Protein AF-A0A0M0K0S1-F1 (afdb_monomer_lite)

Radius of gyration: 26.72 Å; chains: 1; bounding box: 66×62×72 Å

Sequence (291 aa):
LTAARRLVASWLRLAQEHASSAGKSLLELLGMRAFWRALWLSCCLLFVSKQWGDMDQLLPPFLERNYGEDVPIFLIHSLNMWIGMFGPSLAAALTMHLEAFEVMLPGLWVMALSPAWLAFDPSVEAVVCWIVFLSLGEVLWSPRLSAWIASVAPEGREGAFLALLSMKSLITTIPSTALNGWMNAVLNPNCPSCRDERTGHFCSELVRLNGTFDGCSPPGLGIHHACVGDEHSGSMVARRYADGSGLECPSTCQQCPGWEGDAKLMWTIVLLSSISSPVMVQLSLKYLRDS

pLDDT: mean 83.0, std 16.78, range [28.44, 97.62]

Secondary structure (DSSP, 8-state):
-HHHHHHHHHHHHHHHHHHHHHHHHHHHHHT-HHHHHHHHHHHHTHHHHHHHHIIIIIHHHHHHHHH-TTS-HHHHHHHHHHHHHHHHHHHHHHHTTS-HHHHHHHHHHHHHHTTHHHHH---HHHHHHHHHHHHHHHHHHHHHHHHHHHHHSPTT-HHHHHHHHHHHHHHHHHHHHHHHHHHHHHTS---TTTB-TTT-PBP-EEEE--S---S---TT----EEEE-TT--TT--B-----SS-S----SGGGSTT----HHHHHHHHHHHHHHHHHHHHHHHHHHH--

Organism: NCBI:txid1460289

Foldseek 3Di:
DVVVVVVVVVVVVVVVVVVVVVVVVVVVLVVDLLNVLLLLLLVLCLLLLLVVVCLVQQPPLVCCFAPFDPPPSVVLVVLLVVCLVVLLVVLCVVPVPDQLCVQLLVLLVQSLCLLVLCLVPVDPVSSSSSSNSNSNSCSRRVVSSLVLLLVSDDPPCSVVSNVSNVVSSVVSNPVSNVVSVVCCCPAVNDQVQAAPPPPRHGFFDKDFAPDDDPDDDDPDDDDGIFTDHPPRPVRHGQDDDDDPDDDGGDRHNVSGPPDDHHSSVSSVVSSVSSVSSSVSCVVCVVVSPPD

InterPro domains:
  IPR036259 MFS transporter superfamily [G3DSA:1.20.1250.20] (3-193)
  IPR036259 MFS transporter superfamily [SSF103473] (16-188)
  IPR050171 Major Facilitator Superfamily (MFS) Transporters [PTHR23517] (17-289)

Structure (mmCIF, N/CA/C/O backbone):
data_AF-A0A0M0K0S1-F1
#
_entry.id   AF-A0A0M0K0S1-F1
#
loop_
_atom_site.group_PDB
_atom_site.id
_atom_site.type_symbol
_atom_site.label_atom_id
_atom_site.label_alt_id
_atom_site.label_comp_id
_atom_site.label_asym_id
_atom_site.label_entity_id
_atom_site.label_seq_id
_atom_site.pdbx_PDB_ins_code
_atom_site.Cartn_x
_atom_site.Cartn_y
_atom_site.Cartn_z
_atom_site.occupancy
_atom_site.B_iso_or_equiv
_atom_site.auth_seq_id
_atom_site.auth_comp_id
_atom_site.auth_asym_id
_atom_site.auth_atom_id
_atom_site.pdbx_PDB_model_num
ATOM 1 N N . LEU A 1 1 ? -0.370 47.844 28.093 1.00 61.47 1 LEU A N 1
ATOM 2 C CA . LEU A 1 1 ? 0.664 46.875 28.551 1.00 61.47 1 LEU A CA 1
ATOM 3 C C . LEU A 1 1 ? 0.169 45.922 29.651 1.00 61.47 1 LEU A C 1
ATOM 5 O O . LEU A 1 1 ? 0.425 44.728 29.563 1.00 61.47 1 LEU A O 1
ATOM 9 N N . THR A 1 2 ? -0.578 46.390 30.656 1.00 72.81 2 THR A N 1
ATOM 10 C CA . THR A 1 2 ? -1.108 45.564 31.766 1.00 72.81 2 THR A CA 1
ATOM 11 C C . THR A 1 2 ? -2.220 44.585 31.365 1.00 72.81 2 THR A C 1
ATOM 13 O O . THR A 1 2 ? -2.209 43.448 31.830 1.00 72.81 2 THR A O 1
ATOM 16 N N . ALA A 1 3 ? -3.135 44.968 30.468 1.00 74.00 3 ALA A N 1
ATOM 17 C CA . ALA A 1 3 ? -4.194 44.077 29.971 1.00 74.00 3 ALA A CA 1
ATOM 18 C C . ALA A 1 3 ? -3.644 42.911 29.123 1.00 74.00 3 ALA A C 1
ATOM 20 O O . ALA A 1 3 ? -4.021 41.762 29.331 1.00 74.00 3 ALA A O 1
ATOM 21 N N . ALA A 1 4 ? -2.673 43.189 28.245 1.00 75.62 4 ALA A N 1
ATOM 22 C CA . ALA A 1 4 ? -2.011 42.176 27.419 1.00 75.62 4 ALA A CA 1
ATOM 23 C C . ALA A 1 4 ? -1.256 41.133 28.264 1.00 75.62 4 ALA A C 1
ATOM 25 O O . ALA A 1 4 ? -1.375 39.938 28.019 1.00 75.62 4 ALA A O 1
ATOM 26 N N . ARG A 1 5 ? -0.549 41.559 29.323 1.00 79.69 5 ARG A N 1
ATOM 27 C CA . ARG A 1 5 ? 0.113 40.632 30.260 1.00 79.69 5 ARG A CA 1
ATOM 28 C C . ARG A 1 5 ? -0.876 39.745 31.023 1.00 79.69 5 ARG A C 1
ATOM 30 O O . ARG A 1 5 ? -0.583 38.574 31.240 1.00 79.69 5 ARG A O 1
ATOM 37 N N . ARG A 1 6 ? -2.046 40.274 31.408 1.00 80.31 6 ARG A N 1
ATOM 38 C CA . ARG A 1 6 ? -3.103 39.482 32.068 1.00 80.31 6 ARG A CA 1
ATOM 39 C C . ARG A 1 6 ? -3.717 38.452 31.123 1.00 80.31 6 ARG A C 1
ATOM 41 O O . ARG A 1 6 ? -3.918 37.319 31.542 1.00 80.31 6 ARG A O 1
ATOM 48 N N . LEU A 1 7 ? -3.942 38.822 29.860 1.00 83.62 7 LEU A N 1
ATOM 49 C CA . LEU A 1 7 ? -4.409 37.897 28.826 1.00 83.62 7 LEU A CA 1
ATOM 50 C C . LEU A 1 7 ? -3.398 36.770 28.601 1.00 83.62 7 LEU A C 1
ATOM 52 O O . LEU A 1 7 ? -3.765 35.609 28.728 1.00 83.62 7 LEU A O 1
ATOM 56 N N . VAL A 1 8 ? -2.119 37.085 28.376 1.00 85.12 8 VAL A N 1
ATOM 57 C CA . VAL A 1 8 ? -1.071 36.067 28.170 1.00 85.12 8 VAL A CA 1
ATOM 58 C C . VAL A 1 8 ? -0.948 35.129 29.377 1.00 85.12 8 VAL A C 1
ATOM 60 O O . VAL A 1 8 ? -0.887 33.916 29.208 1.00 85.12 8 VAL A O 1
ATOM 63 N N . ALA A 1 9 ? -0.992 35.654 30.605 1.00 84.31 9 ALA A N 1
ATOM 64 C CA . ALA A 1 9 ? -0.955 34.828 31.814 1.00 84.31 9 ALA A CA 1
ATOM 65 C C . ALA A 1 9 ? -2.225 33.977 32.026 1.00 84.31 9 ALA A C 1
ATOM 67 O O . ALA A 1 9 ? -2.168 32.964 32.721 1.00 84.31 9 ALA A O 1
ATOM 68 N N . SER A 1 10 ? -3.370 34.390 31.475 1.00 88.00 10 SER A N 1
ATOM 69 C CA . SER A 1 10 ? -4.602 33.593 31.461 1.00 88.00 10 SER A CA 1
ATOM 70 C C . SER A 1 10 ? -4.512 32.470 30.431 1.00 88.00 10 SER A C 1
ATOM 72 O O . SER A 1 10 ? -4.826 31.329 30.746 1.00 88.00 10 SER A O 1
ATOM 74 N N . TRP A 1 11 ? -4.019 32.779 29.229 1.00 87.19 11 TRP A N 1
ATOM 75 C CA . TRP A 1 11 ? -3.794 31.807 28.159 1.00 87.19 11 TRP A CA 1
ATOM 76 C C . TRP A 1 11 ? -2.778 30.738 28.554 1.00 87.19 11 TRP A C 1
ATOM 78 O O . TRP A 1 11 ? -3.032 29.562 28.334 1.00 87.19 11 TRP A O 1
ATOM 88 N N . LEU A 1 12 ? -1.665 31.118 29.189 1.00 86.50 12 LEU A N 1
ATOM 89 C CA . LEU A 1 12 ? -0.663 30.160 29.667 1.00 86.50 12 LEU A CA 1
ATOM 90 C C . LEU A 1 12 ? -1.218 29.235 30.757 1.00 86.50 12 LEU A C 1
ATOM 92 O O . LEU A 1 12 ? -0.917 28.046 30.749 1.00 86.50 12 LEU A O 1
ATOM 96 N N . ARG A 1 13 ? -2.058 29.756 31.662 1.00 85.06 13 ARG A N 1
ATOM 97 C CA . ARG A 1 13 ? -2.722 28.939 32.689 1.00 85.06 13 ARG A CA 1
ATOM 98 C C . ARG A 1 13 ? -3.725 27.966 32.084 1.00 85.06 13 ARG A C 1
ATOM 100 O O . ARG A 1 13 ? -3.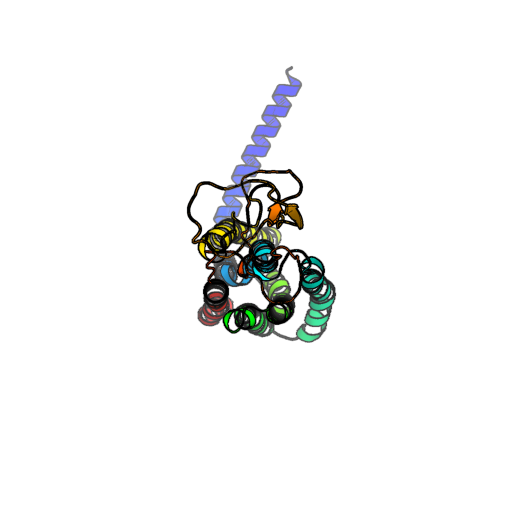639 26.782 32.375 1.00 85.06 13 ARG A O 1
ATOM 107 N N . LEU A 1 14 ? -4.583 28.439 31.179 1.00 87.44 14 LEU A N 1
ATOM 108 C CA . LEU A 1 14 ? -5.504 27.583 30.427 1.00 87.44 14 LEU A CA 1
ATOM 109 C C . LEU A 1 14 ? -4.745 26.512 29.634 1.00 87.44 14 LEU A C 1
ATOM 111 O O . LEU A 1 14 ? -5.097 25.340 29.690 1.00 87.44 14 LEU A O 1
ATOM 115 N N . ALA A 1 15 ? -3.662 26.882 28.948 1.00 84.00 15 ALA A N 1
ATOM 116 C CA . ALA A 1 15 ? -2.831 25.941 28.203 1.00 84.00 15 ALA A CA 1
ATOM 117 C C . ALA A 1 15 ? -2.205 24.877 29.117 1.00 84.00 15 ALA A C 1
ATOM 119 O O . ALA A 1 15 ? -2.201 23.698 28.771 1.00 84.00 15 ALA A O 1
ATOM 120 N N . GLN A 1 16 ? -1.715 25.266 30.295 1.00 87.44 16 GLN A N 1
ATOM 121 C CA . GLN A 1 16 ? -1.141 24.339 31.267 1.00 87.44 16 GLN A CA 1
ATOM 122 C C . GLN A 1 16 ? -2.204 23.419 31.890 1.00 87.44 16 GLN A C 1
ATOM 124 O O . GLN A 1 16 ? -1.963 22.221 32.049 1.00 87.44 16 GLN A O 1
ATOM 129 N N . GLU A 1 17 ? -3.392 23.944 32.196 1.00 85.50 17 GLU A N 1
ATOM 130 C CA . GLU A 1 17 ? -4.533 23.164 32.687 1.00 85.50 17 GLU A CA 1
ATOM 131 C C . GLU A 1 17 ? -4.988 22.141 31.641 1.00 85.50 17 GLU A C 1
ATOM 133 O O . GLU A 1 17 ? -5.064 20.949 31.952 1.00 85.50 17 GLU A O 1
ATOM 138 N N . HIS A 1 18 ? -5.171 22.564 30.386 1.00 85.31 18 HIS A N 1
ATOM 139 C CA . HIS A 1 18 ? -5.498 21.674 29.272 1.00 85.31 18 HIS A CA 1
ATOM 140 C C . HIS A 1 18 ? -4.402 20.635 29.015 1.00 85.31 18 HIS A C 1
ATOM 142 O O . HIS A 1 18 ? -4.725 19.465 28.833 1.00 85.31 18 HIS A O 1
ATOM 148 N N . ALA A 1 19 ? -3.120 21.009 29.072 1.00 80.81 19 ALA A N 1
ATOM 149 C CA . ALA A 1 19 ? -2.009 20.069 28.912 1.00 80.81 19 ALA A CA 1
ATOM 150 C C . ALA A 1 19 ? -1.983 19.015 30.031 1.00 80.81 19 ALA A C 1
ATOM 152 O O . ALA A 1 19 ? -1.815 17.826 29.765 1.00 80.81 19 ALA A O 1
ATOM 153 N N . SER A 1 20 ? -2.204 19.425 31.284 1.00 84.44 20 SER A N 1
ATOM 154 C CA . SER A 1 20 ? -2.259 18.496 32.418 1.00 84.44 20 SER A CA 1
ATOM 155 C C . SER A 1 20 ? -3.478 17.566 32.356 1.00 84.44 20 SER A C 1
ATOM 157 O O . SER A 1 20 ? -3.373 16.381 32.673 1.00 84.44 20 SER A O 1
ATOM 159 N N . SER A 1 21 ? -4.625 18.083 31.904 1.00 83.38 21 SER A N 1
ATOM 160 C CA . SER A 1 21 ? -5.864 17.325 31.710 1.00 83.38 21 SER A CA 1
ATOM 161 C C . SER A 1 21 ? -5.736 16.326 30.556 1.00 83.38 21 SER A C 1
ATOM 163 O O . SER A 1 21 ? -6.098 15.156 30.704 1.00 83.38 21 SER A O 1
ATOM 165 N N . ALA A 1 22 ? -5.120 16.741 29.446 1.00 81.25 22 ALA A N 1
ATOM 166 C CA . ALA A 1 22 ? -4.791 15.868 28.326 1.00 81.25 22 ALA A CA 1
ATOM 167 C C . ALA A 1 22 ? -3.818 14.755 28.746 1.00 81.25 22 ALA A C 1
ATOM 169 O O . ALA A 1 22 ? -4.040 13.594 28.416 1.00 81.25 22 ALA A O 1
ATOM 170 N N . GLY A 1 23 ? -2.789 15.081 29.539 1.00 82.75 23 GLY A N 1
ATOM 171 C CA . GLY A 1 23 ? -1.841 14.098 30.070 1.00 82.75 23 GLY A CA 1
ATOM 172 C C . GLY A 1 23 ? -2.506 13.041 30.956 1.00 82.75 23 GLY A C 1
ATOM 173 O O . GLY A 1 23 ? -2.250 11.850 30.789 1.00 82.75 23 GLY A O 1
ATOM 174 N N . LYS A 1 24 ? -3.415 13.448 31.852 1.00 85.44 24 LYS A N 1
ATOM 175 C CA . LYS A 1 24 ? -4.213 12.510 32.663 1.00 85.44 24 LYS A CA 1
ATOM 176 C C . LYS A 1 24 ? -5.114 11.634 31.794 1.00 85.44 24 LYS A C 1
ATOM 178 O O . LYS A 1 24 ? -5.121 10.421 31.964 1.00 85.44 24 LYS A O 1
ATOM 183 N N . SER A 1 25 ? -5.794 12.234 30.819 1.00 83.75 25 SER A N 1
ATOM 184 C CA . SER A 1 25 ? -6.654 11.508 29.875 1.00 83.75 25 SER A CA 1
ATOM 185 C C . SER A 1 25 ? -5.865 10.463 29.079 1.00 83.75 25 SER A C 1
ATOM 187 O O . SER A 1 25 ? -6.338 9.347 28.884 1.00 83.75 25 SER A O 1
ATOM 189 N N . LEU A 1 26 ? -4.637 10.790 28.665 1.00 84.00 26 LEU A N 1
ATOM 190 C CA . LEU A 1 26 ? -3.747 9.862 27.971 1.00 84.00 26 LEU A CA 1
ATOM 191 C C . LEU A 1 26 ? -3.296 8.710 28.875 1.00 84.00 26 LEU A C 1
ATOM 193 O O . LEU A 1 26 ? -3.336 7.558 28.456 1.00 84.00 26 LEU A O 1
ATOM 197 N N . LEU A 1 27 ? -2.900 9.001 30.117 1.00 85.88 27 LEU A N 1
ATOM 198 C CA . LEU A 1 27 ? -2.533 7.968 31.092 1.00 85.88 27 LEU A CA 1
ATOM 199 C C . LEU A 1 27 ? -3.701 7.018 31.374 1.00 85.88 27 LEU A C 1
ATOM 201 O O . LEU A 1 27 ? -3.505 5.808 31.458 1.00 85.88 27 LEU A O 1
ATOM 205 N N . GLU A 1 28 ? -4.919 7.550 31.461 1.00 87.31 28 GLU A N 1
ATOM 206 C CA . GLU A 1 28 ? -6.124 6.737 31.601 1.00 87.31 28 GLU A CA 1
ATOM 207 C C . GLU A 1 28 ? -6.375 5.867 30.365 1.00 87.31 28 GLU A C 1
ATOM 209 O O . GLU A 1 28 ? -6.675 4.688 30.526 1.00 87.31 28 GLU A O 1
ATOM 214 N N . LEU A 1 29 ? -6.211 6.398 29.145 1.00 87.62 29 LEU A N 1
ATOM 215 C CA . LEU A 1 29 ? -6.321 5.618 27.902 1.00 87.62 29 LEU A CA 1
ATOM 216 C C . LEU A 1 29 ? -5.301 4.473 27.856 1.00 87.62 29 LEU A C 1
ATOM 218 O O . LEU A 1 29 ? -5.667 3.344 27.536 1.00 87.62 29 LEU A O 1
ATOM 222 N N . LEU A 1 30 ? -4.052 4.734 28.251 1.00 87.19 30 LEU A N 1
ATOM 223 C CA . LEU A 1 30 ? -2.999 3.717 28.350 1.00 87.19 30 LEU A CA 1
ATOM 224 C C . LEU A 1 30 ? -3.303 2.644 29.408 1.00 87.19 30 LEU A C 1
ATOM 226 O O . LEU A 1 30 ? -2.749 1.549 29.341 1.00 87.19 30 LEU A O 1
ATOM 230 N N . GLY A 1 31 ? -4.190 2.911 30.368 1.00 86.94 31 GLY A N 1
ATOM 231 C CA . GLY A 1 31 ? -4.675 1.910 31.320 1.00 86.94 31 GLY A CA 1
ATOM 232 C C . GLY A 1 31 ? -5.747 0.970 30.752 1.00 86.94 31 GLY A C 1
ATOM 233 O O . GLY A 1 31 ? -6.035 -0.068 31.351 1.00 86.94 31 GLY A O 1
ATOM 234 N N . MET A 1 32 ? -6.353 1.298 29.606 1.00 88.81 32 MET A N 1
ATOM 235 C CA . MET A 1 32 ? -7.502 0.566 29.069 1.00 88.81 32 MET A CA 1
ATOM 236 C C . MET A 1 32 ? -7.082 -0.620 28.200 1.00 88.81 32 MET A C 1
ATOM 238 O O . MET A 1 32 ? -6.372 -0.470 27.209 1.00 88.81 32 MET A O 1
ATOM 242 N N . ARG A 1 33 ? -7.627 -1.809 28.483 1.00 89.50 33 ARG A N 1
ATOM 243 C CA . ARG A 1 33 ? -7.423 -3.001 27.634 1.00 89.50 33 ARG A CA 1
ATOM 244 C C . ARG A 1 33 ? -7.930 -2.798 26.202 1.00 89.50 33 ARG A C 1
ATOM 246 O O . ARG A 1 33 ? -7.276 -3.227 25.258 1.00 89.50 33 ARG A O 1
ATOM 253 N N . ALA A 1 34 ? -9.059 -2.106 26.048 1.00 88.75 34 ALA A N 1
ATOM 254 C CA . ALA A 1 34 ? -9.643 -1.735 24.759 1.00 88.75 34 ALA A CA 1
ATOM 255 C C . ALA A 1 34 ? -8.668 -0.928 23.883 1.00 88.75 34 ALA A C 1
ATOM 257 O O . ALA A 1 34 ? -8.529 -1.202 22.692 1.00 88.75 34 ALA A O 1
ATOM 258 N N . PHE A 1 35 ? -7.937 0.013 24.490 1.00 90.31 35 PHE A N 1
ATOM 259 C CA . PHE A 1 35 ? -6.939 0.822 23.794 1.00 90.31 35 PHE A CA 1
ATOM 260 C C . PHE A 1 35 ? -5.791 -0.044 23.268 1.00 90.31 35 PHE A C 1
ATOM 262 O O . PHE A 1 35 ? -5.439 0.048 22.096 1.00 90.31 35 PHE A O 1
ATOM 269 N N . TRP A 1 36 ? -5.257 -0.946 24.097 1.00 90.50 36 TRP A N 1
ATOM 270 C CA . TRP A 1 36 ? -4.193 -1.862 23.678 1.00 90.50 36 TRP A CA 1
ATOM 271 C C . TRP A 1 36 ? -4.640 -2.844 22.597 1.00 90.50 36 TRP A C 1
ATOM 273 O O . TRP A 1 36 ? -3.858 -3.128 21.696 1.00 90.50 36 TRP A O 1
ATOM 283 N N . ARG A 1 37 ? -5.894 -3.311 22.624 1.00 91.44 37 ARG A N 1
ATOM 284 C CA . ARG A 1 37 ? -6.468 -4.130 21.542 1.00 91.44 37 ARG A CA 1
ATOM 285 C C . ARG A 1 37 ? -6.532 -3.356 20.226 1.00 91.44 37 ARG A C 1
ATOM 287 O O . ARG A 1 37 ? -6.096 -3.869 19.197 1.00 91.44 37 ARG A O 1
ATOM 294 N N . ALA A 1 38 ? -7.023 -2.117 20.261 1.00 91.25 38 ALA A N 1
ATOM 295 C CA . ALA A 1 38 ? -7.100 -1.258 19.082 1.00 91.25 38 ALA A CA 1
ATOM 296 C C . ALA A 1 38 ? -5.712 -0.887 18.535 1.00 91.25 38 ALA A C 1
ATOM 298 O O . ALA A 1 38 ? -5.489 -0.913 17.321 1.00 91.25 38 ALA A O 1
ATOM 299 N N . LEU A 1 39 ? -4.760 -0.608 19.428 1.00 91.62 39 LEU A N 1
ATOM 300 C CA . LEU A 1 39 ? -3.375 -0.322 19.071 1.00 91.62 39 LEU A CA 1
ATOM 301 C C . LEU A 1 39 ? -2.702 -1.564 18.484 1.00 91.62 39 LEU A C 1
ATOM 303 O O . LEU A 1 39 ? -2.059 -1.467 17.446 1.00 91.62 39 LEU A O 1
ATOM 307 N N . TRP A 1 40 ? -2.897 -2.735 19.090 1.00 92.81 40 TRP A N 1
ATOM 308 C CA . TRP A 1 40 ? -2.343 -3.992 18.596 1.00 92.81 40 TRP A CA 1
ATOM 309 C C . TRP A 1 40 ? -2.862 -4.342 17.203 1.00 92.81 40 TRP A C 1
ATOM 311 O O . TRP A 1 40 ? -2.063 -4.660 16.322 1.00 92.81 40 TRP A O 1
ATOM 321 N N . LEU A 1 41 ? -4.174 -4.224 16.969 1.00 92.88 41 LEU A N 1
ATOM 322 C CA . LEU A 1 41 ? -4.736 -4.411 15.632 1.00 92.88 41 LEU A CA 1
ATOM 323 C C . LEU A 1 41 ? -4.131 -3.408 14.643 1.00 92.88 41 LEU A C 1
ATOM 325 O O . LEU A 1 41 ? -3.690 -3.802 13.569 1.00 92.88 41 LEU A O 1
ATOM 329 N N . SER A 1 42 ? -4.036 -2.133 15.025 1.00 92.31 42 SER A N 1
ATOM 330 C CA . SER A 1 42 ? -3.416 -1.099 14.189 1.00 92.31 42 SER A CA 1
ATOM 331 C C . SER A 1 42 ? -1.963 -1.434 13.834 1.00 92.31 42 SER A C 1
ATOM 333 O O . SER A 1 42 ? -1.574 -1.275 12.679 1.00 92.31 42 SER A O 1
ATOM 335 N N . CYS A 1 43 ? -1.189 -1.962 14.788 1.00 92.06 43 CYS A N 1
ATOM 336 C CA . CYS A 1 43 ? 0.176 -2.445 14.574 1.00 92.06 43 CYS A CA 1
ATOM 337 C C . CYS A 1 43 ? 0.230 -3.649 13.622 1.00 92.06 43 CYS A C 1
ATOM 339 O O . CYS A 1 43 ? 1.072 -3.691 12.728 1.00 92.06 43 CYS A O 1
ATOM 341 N N . CYS A 1 44 ? -0.684 -4.613 13.766 1.00 93.38 44 CYS A N 1
ATOM 342 C CA . CYS A 1 44 ? -0.761 -5.765 12.862 1.00 93.38 44 CYS A CA 1
ATOM 343 C C . CYS A 1 44 ? -1.056 -5.341 11.419 1.00 93.38 44 CYS A C 1
ATOM 345 O O . CYS A 1 44 ? -0.601 -5.987 10.480 1.00 93.38 44 CYS A O 1
ATOM 347 N N . LEU A 1 45 ? -1.789 -4.244 11.229 1.00 93.88 45 LEU A N 1
ATOM 348 C CA . LEU A 1 45 ? -2.199 -3.737 9.920 1.00 93.88 45 LEU A CA 1
ATOM 349 C C . LEU A 1 45 ? -1.185 -2.791 9.262 1.00 93.88 45 LEU A C 1
ATOM 351 O O . LEU A 1 45 ? -1.462 -2.285 8.174 1.00 93.88 45 LEU A O 1
ATOM 355 N N . LEU A 1 46 ? -0.024 -2.539 9.877 1.00 92.94 46 LEU A N 1
ATOM 356 C CA . LEU A 1 46 ? 0.977 -1.619 9.322 1.00 92.94 46 LEU A CA 1
ATOM 357 C C . LEU A 1 46 ? 1.489 -2.087 7.954 1.00 92.94 46 LEU A C 1
ATOM 359 O O . LEU A 1 46 ? 1.534 -1.283 7.029 1.00 92.94 46 LEU A O 1
ATOM 363 N N . PHE A 1 47 ? 1.826 -3.371 7.795 1.00 92.94 47 PHE A N 1
ATOM 364 C CA . PHE A 1 47 ? 2.403 -3.864 6.539 1.00 92.94 47 PHE A CA 1
ATOM 365 C C . PHE A 1 47 ? 1.395 -3.922 5.397 1.00 92.94 47 PHE A C 1
ATOM 367 O O . PHE A 1 47 ? 1.734 -3.533 4.287 1.00 92.94 47 PHE A O 1
ATOM 374 N N . VAL A 1 48 ? 0.148 -4.325 5.651 1.00 94.44 48 VAL A N 1
ATOM 375 C CA . VAL A 1 48 ? -0.885 -4.243 4.608 1.00 94.44 48 VAL A CA 1
ATOM 376 C C . VAL A 1 48 ? -1.168 -2.781 4.244 1.00 94.44 48 VAL A C 1
ATOM 378 O O . VAL A 1 48 ? -1.222 -2.449 3.069 1.00 94.44 48 VAL A O 1
ATOM 381 N N . SER A 1 49 ? -1.237 -1.877 5.235 1.00 93.00 49 SER A N 1
ATOM 382 C CA . SER A 1 49 ? -1.441 -0.435 5.000 1.00 93.00 49 SER A CA 1
ATOM 383 C C . SER A 1 49 ? -0.277 0.197 4.229 1.00 93.00 49 SER A C 1
ATOM 385 O O . SER A 1 49 ? -0.461 1.184 3.523 1.00 93.00 49 SER A O 1
ATOM 387 N N . LYS A 1 50 ? 0.933 -0.356 4.356 1.00 93.81 50 LYS A N 1
ATOM 388 C CA . LYS A 1 50 ? 2.129 0.094 3.638 1.00 93.81 50 LYS A CA 1
ATOM 389 C C . LYS A 1 50 ? 1.928 0.091 2.118 1.00 93.81 50 LYS A C 1
ATOM 391 O O . LYS A 1 50 ? 2.471 0.964 1.447 1.00 93.81 50 LYS A O 1
ATOM 396 N N . GLN A 1 51 ? 1.111 -0.827 1.594 1.00 95.19 51 GLN A N 1
ATOM 397 C CA . GLN A 1 51 ? 0.865 -0.951 0.156 1.00 95.19 51 GLN A CA 1
ATOM 398 C C . GLN A 1 51 ? 0.320 0.329 -0.490 1.00 95.19 51 GLN A C 1
ATOM 400 O O . GLN A 1 51 ? 0.589 0.555 -1.665 1.00 95.19 51 GLN A O 1
ATOM 405 N N . TRP A 1 52 ? -0.370 1.207 0.251 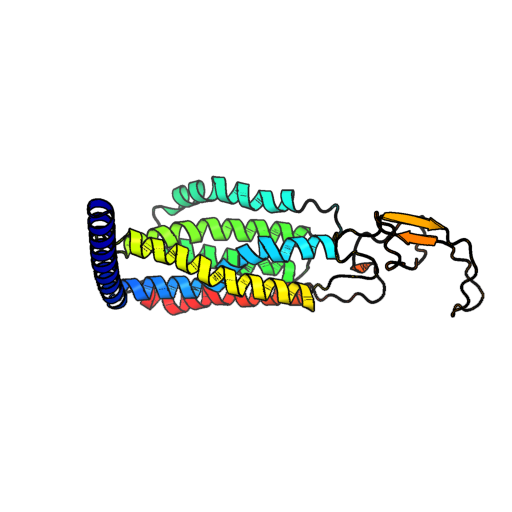1.00 92.31 52 TRP A N 1
ATOM 406 C CA . TRP A 1 52 ? -0.741 2.531 -0.271 1.00 92.31 52 TRP A CA 1
ATOM 407 C C . TRP A 1 52 ? 0.492 3.362 -0.633 1.00 92.31 52 TRP A C 1
ATOM 409 O O . TRP A 1 52 ? 0.570 3.928 -1.716 1.00 92.31 52 TRP A O 1
ATOM 419 N N . GLY A 1 53 ? 1.504 3.365 0.237 1.00 92.38 53 GLY A N 1
ATOM 420 C CA . GLY A 1 53 ? 2.781 4.006 -0.059 1.00 92.38 53 GLY A CA 1
ATOM 421 C C . GLY A 1 53 ? 3.523 3.327 -1.209 1.00 92.38 53 GLY A C 1
ATOM 422 O O . GLY A 1 53 ? 4.244 3.998 -1.943 1.00 92.38 53 GLY A O 1
ATOM 423 N N . ASP A 1 54 ? 3.360 2.014 -1.387 1.00 94.12 54 ASP A N 1
ATOM 424 C CA . ASP A 1 54 ? 3.941 1.289 -2.525 1.00 94.12 54 ASP A CA 1
ATOM 425 C C . ASP A 1 54 ? 3.265 1.714 -3.836 1.00 94.12 54 ASP A C 1
ATOM 427 O O . 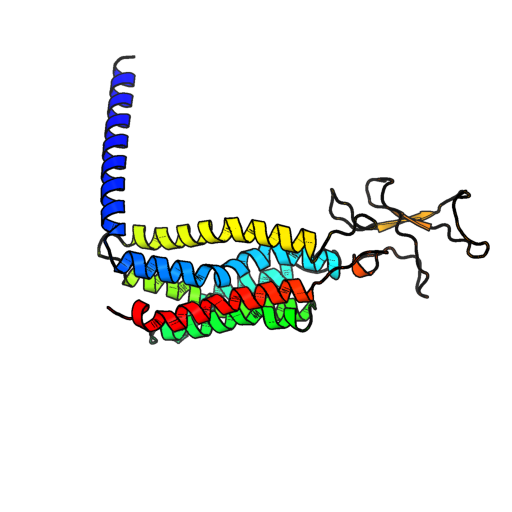ASP A 1 54 ? 3.939 1.977 -4.829 1.00 94.12 54 ASP A O 1
ATOM 431 N N . MET A 1 55 ? 1.945 1.882 -3.824 1.00 93.69 55 MET A N 1
ATOM 432 C CA . MET A 1 55 ? 1.182 2.377 -4.969 1.00 93.69 55 MET A CA 1
ATOM 433 C C . MET A 1 55 ? 1.556 3.824 -5.329 1.00 93.69 55 MET A C 1
ATOM 435 O O . MET A 1 55 ? 1.770 4.115 -6.501 1.00 93.69 55 MET A O 1
ATOM 439 N N . ASP A 1 56 ? 1.720 4.706 -4.340 1.00 91.19 56 ASP A N 1
ATOM 440 C CA . ASP A 1 56 ? 1.999 6.127 -4.591 1.00 91.19 56 ASP A CA 1
ATOM 441 C C . ASP A 1 56 ? 3.476 6.423 -4.905 1.00 91.19 56 ASP A C 1
ATOM 443 O O . ASP A 1 56 ? 3.783 7.373 -5.623 1.00 91.19 56 ASP A O 1
ATOM 447 N N . GLN A 1 57 ? 4.416 5.657 -4.339 1.00 92.56 57 GLN A N 1
ATOM 448 C CA . GLN A 1 57 ? 5.843 6.018 -4.346 1.00 92.56 57 GLN A CA 1
ATOM 449 C C . GLN A 1 57 ? 6.743 4.978 -5.011 1.00 92.56 57 GLN A C 1
ATOM 451 O O . GLN A 1 57 ? 7.792 5.329 -5.552 1.00 92.56 57 GLN A O 1
ATOM 456 N N . LEU A 1 58 ? 6.380 3.694 -4.940 1.00 93.56 58 LEU A N 1
ATOM 457 C CA . LEU A 1 58 ? 7.171 2.615 -5.533 1.00 93.56 58 LEU A CA 1
ATOM 458 C C . LEU A 1 58 ? 6.779 2.400 -6.997 1.00 93.56 58 LEU A C 1
ATOM 460 O O . LEU A 1 58 ? 7.652 2.258 -7.852 1.00 93.56 58 LEU A O 1
ATOM 464 N N . LEU A 1 59 ? 5.475 2.428 -7.287 1.00 94.06 59 LEU A N 1
ATOM 465 C CA . LEU A 1 59 ? 4.936 2.117 -8.605 1.00 94.06 59 LEU A CA 1
ATOM 466 C C . LEU A 1 59 ? 5.322 3.118 -9.709 1.00 94.06 59 LEU A C 1
ATOM 468 O O . LEU A 1 59 ? 5.725 2.639 -10.771 1.00 94.06 59 LEU A O 1
ATOM 472 N N . PRO A 1 60 ? 5.233 4.455 -9.533 1.00 93.44 60 PRO A N 1
ATOM 473 C CA . PRO A 1 60 ? 5.518 5.369 -10.642 1.00 93.44 60 PRO A CA 1
ATOM 474 C C . PRO A 1 60 ? 6.967 5.253 -11.144 1.00 93.44 60 PRO A C 1
ATOM 476 O O . PRO A 1 60 ? 7.153 4.998 -12.335 1.00 93.44 60 PRO A O 1
ATOM 479 N N . PRO A 1 61 ? 8.002 5.274 -10.273 1.00 91.50 61 PRO A N 1
ATOM 480 C CA . PRO A 1 61 ? 9.376 5.047 -10.719 1.00 91.50 61 PRO A CA 1
ATOM 481 C C . PRO A 1 61 ? 9.597 3.652 -11.311 1.00 91.50 61 PRO A C 1
ATOM 483 O O . PRO A 1 61 ? 10.445 3.485 -12.183 1.00 91.50 61 PRO A O 1
ATOM 486 N N . PHE A 1 62 ? 8.867 2.633 -10.852 1.00 93.31 62 PHE A N 1
ATOM 487 C CA . PHE A 1 62 ? 8.915 1.299 -11.449 1.00 93.31 62 PHE A CA 1
ATOM 488 C C . PHE A 1 62 ? 8.409 1.296 -12.893 1.00 93.31 62 PHE A C 1
ATOM 490 O O . PHE A 1 62 ? 9.119 0.806 -13.775 1.00 93.31 62 PHE A O 1
ATOM 497 N N . LEU A 1 63 ? 7.230 1.868 -13.139 1.00 93.50 63 LEU A N 1
ATOM 498 C CA . LEU A 1 63 ? 6.631 1.928 -14.470 1.00 93.50 63 LEU A CA 1
ATOM 499 C C . LEU A 1 63 ? 7.479 2.766 -15.426 1.00 93.50 63 LEU A C 1
ATOM 501 O O . LEU A 1 63 ? 7.839 2.273 -16.489 1.00 93.50 63 LEU A O 1
ATOM 505 N N . GLU A 1 64 ? 7.887 3.968 -15.023 1.00 91.06 64 GLU A N 1
ATOM 506 C CA . GLU A 1 64 ? 8.680 4.848 -15.888 1.00 91.06 64 GLU A CA 1
ATOM 507 C C . GLU A 1 64 ? 10.037 4.236 -16.252 1.00 91.06 64 GLU A C 1
ATOM 509 O O . GLU A 1 64 ? 10.468 4.312 -17.398 1.00 91.06 64 GLU A O 1
ATOM 514 N N . ARG A 1 65 ? 10.736 3.606 -15.296 1.00 90.06 65 ARG A N 1
ATOM 515 C CA . ARG A 1 65 ? 12.075 3.040 -15.552 1.00 90.06 65 ARG A CA 1
ATOM 516 C C . ARG A 1 65 ? 12.022 1.784 -16.420 1.00 90.06 65 ARG A C 1
ATOM 518 O O . ARG A 1 65 ? 12.904 1.602 -17.256 1.00 90.06 65 ARG A O 1
ATOM 525 N N . ASN A 1 66 ? 11.018 0.926 -16.234 1.00 90.00 66 ASN A N 1
ATOM 526 C CA . ASN A 1 66 ? 10.947 -0.370 -16.921 1.00 90.00 66 ASN A CA 1
ATOM 527 C C . ASN A 1 66 ? 10.153 -0.325 -18.229 1.00 90.00 66 ASN A C 1
ATOM 529 O O . ASN A 1 66 ? 10.506 -1.035 -19.164 1.00 90.00 66 ASN A O 1
ATOM 533 N N . TYR A 1 67 ? 9.105 0.496 -18.293 1.00 90.56 67 TYR A N 1
ATOM 534 C CA . TYR A 1 67 ? 8.125 0.507 -19.383 1.00 90.56 67 TYR A CA 1
ATOM 535 C C . TYR A 1 67 ? 8.038 1.847 -20.125 1.00 90.56 67 TYR A C 1
ATOM 537 O O . TYR A 1 67 ? 7.383 1.914 -21.163 1.00 90.56 67 TYR A O 1
ATOM 545 N N . GLY A 1 68 ? 8.734 2.878 -19.640 1.00 86.19 68 GLY A N 1
ATOM 546 C CA . GLY A 1 68 ? 8.865 4.178 -20.294 1.00 86.19 68 GLY A CA 1
ATOM 547 C C . GLY A 1 68 ? 7.878 5.226 -19.788 1.00 86.19 68 GLY A C 1
ATOM 548 O O . GLY A 1 68 ? 7.012 4.955 -18.956 1.00 86.19 68 GLY A O 1
ATOM 549 N N . GLU A 1 69 ? 8.034 6.451 -20.283 1.00 83.62 69 GLU A N 1
ATOM 550 C CA . GLU A 1 69 ? 7.258 7.623 -19.842 1.00 83.62 69 GLU A CA 1
ATOM 551 C C . GLU A 1 69 ? 5.827 7.658 -20.392 1.00 83.62 69 GLU A C 1
ATOM 553 O O . GLU A 1 69 ? 4.944 8.243 -19.771 1.00 83.62 69 GLU A O 1
ATOM 558 N N . ASP A 1 70 ? 5.575 6.986 -21.516 1.00 85.31 70 ASP A N 1
ATOM 559 C CA . ASP A 1 70 ? 4.260 6.969 -22.171 1.00 85.31 70 ASP A CA 1
ATOM 560 C C . ASP A 1 70 ? 3.233 6.079 -21.451 1.00 85.31 70 ASP A C 1
ATOM 562 O O . ASP A 1 70 ? 2.052 6.045 -21.814 1.00 85.31 70 ASP A O 1
ATOM 566 N N . VAL A 1 71 ? 3.660 5.329 -20.430 1.00 88.75 71 VAL A N 1
ATOM 567 C CA . VAL A 1 71 ? 2.764 4.464 -19.664 1.00 88.75 71 VAL A CA 1
ATOM 568 C C . VAL A 1 71 ? 1.724 5.326 -18.947 1.00 88.75 71 VAL A C 1
ATOM 570 O O . VAL A 1 71 ? 2.080 6.255 -18.221 1.00 88.75 71 VAL A O 1
ATOM 573 N N . PRO A 1 72 ? 0.421 5.012 -19.062 1.00 91.50 72 PRO A N 1
ATOM 574 C CA . PRO A 1 72 ? -0.632 5.830 -18.474 1.00 91.50 72 PRO A CA 1
ATOM 575 C C . PRO A 1 72 ? -0.775 5.569 -16.961 1.00 91.50 72 PRO A C 1
ATOM 577 O O . PRO A 1 72 ? -1.795 5.058 -16.496 1.00 91.50 72 PRO A O 1
ATOM 580 N N . ILE A 1 73 ? 0.238 5.943 -16.172 1.00 91.62 73 ILE A N 1
ATOM 581 C CA . ILE A 1 73 ? 0.345 5.699 -14.720 1.00 91.62 73 ILE A CA 1
ATOM 582 C C . ILE A 1 73 ? -0.902 6.200 -13.986 1.00 91.62 73 ILE A C 1
ATOM 584 O O . ILE A 1 73 ? -1.507 5.471 -13.202 1.00 91.62 73 ILE A O 1
ATOM 588 N N . PHE A 1 74 ? -1.344 7.423 -14.286 1.00 91.19 74 PHE A N 1
ATOM 589 C CA . PHE A 1 74 ? -2.510 8.024 -13.635 1.00 91.19 74 PHE A CA 1
ATOM 590 C C . PHE A 1 74 ? -3.833 7.363 -14.029 1.00 91.19 74 PHE A C 1
ATOM 592 O O . PHE A 1 74 ? -4.763 7.342 -13.223 1.00 91.19 74 PHE A O 1
ATOM 599 N N . LEU A 1 75 ? -3.930 6.790 -15.234 1.00 92.94 75 LEU A N 1
ATOM 600 C CA . LEU A 1 75 ? -5.115 6.030 -15.635 1.00 92.94 75 LEU A CA 1
ATOM 601 C C . LEU A 1 75 ? -5.199 4.726 -14.843 1.00 92.94 75 LEU A C 1
ATOM 603 O O . LEU A 1 75 ? -6.260 4.404 -14.313 1.00 92.94 75 LEU A O 1
ATOM 607 N N . ILE A 1 76 ? -4.075 4.020 -14.705 1.00 92.31 76 ILE A N 1
ATOM 608 C CA . ILE A 1 76 ? -3.986 2.812 -13.879 1.00 92.31 76 ILE A CA 1
ATOM 609 C C . ILE A 1 76 ? -4.332 3.166 -12.420 1.00 92.31 76 ILE A C 1
ATOM 611 O O . ILE A 1 76 ? -5.173 2.510 -11.807 1.00 92.31 76 ILE A O 1
ATOM 615 N N . HIS A 1 77 ? -3.788 4.265 -11.892 1.00 91.12 77 HIS A N 1
ATOM 616 C CA . HIS A 1 77 ? -4.080 4.739 -10.537 1.00 91.12 77 HIS A CA 1
ATOM 617 C C . HIS A 1 77 ? -5.551 5.139 -10.330 1.00 91.12 77 HIS A C 1
ATOM 619 O O . HIS A 1 77 ? -6.112 4.963 -9.247 1.00 91.12 77 HIS A O 1
ATOM 625 N N . SER A 1 78 ? -6.217 5.640 -11.377 1.00 94.94 78 SER A N 1
ATOM 626 C CA . SER A 1 78 ? -7.628 6.036 -11.307 1.00 94.94 78 SER A CA 1
ATOM 627 C C . SER A 1 78 ? -8.564 4.868 -10.977 1.00 94.94 78 SER A C 1
ATOM 629 O O . SER A 1 78 ? -9.615 5.090 -10.375 1.00 94.94 78 SER A O 1
ATOM 631 N N . LEU A 1 79 ? -8.171 3.625 -11.289 1.00 94.75 79 LEU A N 1
ATOM 632 C CA . LEU A 1 79 ? -8.932 2.427 -10.924 1.00 94.75 79 LEU A CA 1
ATOM 633 C C . LEU A 1 79 ? -9.129 2.333 -9.409 1.00 94.75 79 LEU A C 1
ATOM 635 O O . LEU A 1 79 ? -10.243 2.061 -8.959 1.00 94.75 79 LEU A O 1
ATOM 639 N N . ASN A 1 80 ? -8.089 2.645 -8.627 1.00 94.81 80 ASN A N 1
ATOM 640 C CA . ASN A 1 80 ? -8.186 2.675 -7.171 1.00 94.81 80 ASN A CA 1
ATOM 641 C C . ASN A 1 80 ? -9.209 3.709 -6.694 1.00 94.81 80 ASN A C 1
ATOM 643 O O . ASN A 1 80 ? -10.006 3.425 -5.807 1.00 94.81 80 ASN A O 1
ATOM 647 N N . MET A 1 81 ? -9.245 4.888 -7.320 1.00 93.56 81 MET A N 1
ATOM 648 C CA . MET A 1 81 ? -10.185 5.954 -6.953 1.00 93.56 81 MET A CA 1
ATOM 649 C C . MET A 1 81 ? -11.634 5.582 -7.279 1.00 93.56 81 MET A C 1
ATOM 651 O O . MET A 1 81 ? -12.528 5.818 -6.469 1.00 93.56 81 MET A O 1
ATOM 655 N N . TRP A 1 82 ? -11.881 4.954 -8.430 1.00 95.94 82 TRP A N 1
ATOM 656 C CA . TRP A 1 82 ? -13.217 4.481 -8.797 1.00 95.94 82 TRP A CA 1
ATOM 657 C C . TRP A 1 82 ? -13.716 3.370 -7.868 1.00 95.94 82 TRP A C 1
ATOM 659 O O . TRP A 1 82 ? -14.855 3.428 -7.394 1.00 95.94 82 TRP A O 1
ATOM 669 N N . ILE A 1 83 ? -12.860 2.387 -7.567 1.00 95.50 83 ILE A N 1
ATOM 670 C CA . ILE A 1 83 ? -13.186 1.299 -6.638 1.00 95.50 83 ILE A CA 1
ATOM 671 C C . ILE A 1 83 ? -13.350 1.848 -5.216 1.00 95.50 83 ILE A C 1
ATOM 673 O O . ILE A 1 83 ? -14.310 1.491 -4.545 1.00 95.50 83 ILE A O 1
ATOM 677 N N . GLY A 1 84 ? -12.492 2.761 -4.767 1.00 93.06 84 GLY A N 1
ATOM 678 C CA . GLY A 1 84 ? -12.595 3.405 -3.457 1.00 93.06 84 GLY A CA 1
ATOM 679 C C . GLY A 1 84 ? -13.822 4.312 -3.309 1.00 93.06 84 GLY A C 1
ATOM 680 O O . GLY A 1 84 ? -14.346 4.451 -2.209 1.00 93.06 84 GLY A O 1
ATOM 681 N N . MET A 1 85 ? -14.335 4.889 -4.400 1.00 94.31 85 MET A N 1
ATOM 682 C CA . MET A 1 85 ? -15.537 5.727 -4.365 1.00 94.31 85 MET A CA 1
ATOM 683 C C . MET A 1 85 ? -16.825 4.902 -4.249 1.00 94.31 85 MET A C 1
ATOM 685 O O . MET A 1 85 ? -17.684 5.217 -3.428 1.00 94.31 85 MET A O 1
ATOM 689 N N . PHE A 1 86 ? -16.980 3.849 -5.056 1.00 95.12 86 PHE A N 1
ATOM 690 C CA . PHE A 1 86 ? -18.219 3.055 -5.088 1.00 95.12 86 PHE A CA 1
ATOM 691 C C . PHE A 1 86 ? -18.161 1.785 -4.235 1.00 95.12 86 PHE A C 1
ATOM 693 O O . PHE A 1 86 ? -19.179 1.322 -3.712 1.00 95.12 86 PHE A O 1
ATOM 700 N N . GLY A 1 87 ? -16.969 1.218 -4.088 1.00 94.62 87 GLY A N 1
ATOM 701 C CA . GLY A 1 87 ? -16.718 -0.038 -3.400 1.00 94.62 87 GLY A CA 1
ATOM 702 C C . GLY A 1 87 ? -17.165 -0.030 -1.942 1.00 94.62 87 GLY A C 1
ATOM 703 O O . GLY A 1 87 ? -17.910 -0.938 -1.580 1.00 94.62 87 GLY A O 1
ATOM 704 N N . PRO A 1 88 ? -16.811 0.965 -1.101 1.00 93.75 88 PRO A N 1
ATOM 705 C CA . PRO A 1 88 ? -17.207 0.967 0.307 1.00 93.75 88 PRO A CA 1
ATOM 706 C C . PRO A 1 88 ? -18.724 0.960 0.498 1.00 93.75 88 PRO A C 1
ATOM 708 O O . PRO A 1 88 ? -19.223 0.248 1.366 1.00 93.75 88 PRO A O 1
ATOM 711 N N . SER A 1 89 ? -19.476 1.690 -0.336 1.00 93.12 89 SER A N 1
ATOM 712 C CA . SER A 1 89 ? -20.944 1.692 -0.295 1.00 93.12 89 SER A CA 1
ATOM 713 C C . SER A 1 89 ? -21.527 0.323 -0.647 1.00 93.12 89 SER A C 1
ATOM 715 O O . SER A 1 89 ? -22.412 -0.170 0.055 1.00 93.12 89 SER A O 1
ATOM 717 N N . LEU A 1 90 ? -21.009 -0.319 -1.699 1.00 93.88 90 LEU A N 1
ATOM 718 C CA . LEU A 1 90 ? -21.442 -1.656 -2.104 1.00 93.88 90 LEU A CA 1
ATOM 719 C C . LEU A 1 90 ? -21.073 -2.710 -1.051 1.00 93.88 90 LEU A C 1
ATOM 721 O O . LEU A 1 90 ? -21.914 -3.512 -0.649 1.00 93.88 90 LEU A O 1
ATOM 725 N N . ALA A 1 91 ? -19.835 -2.685 -0.563 1.00 93.06 91 ALA A N 1
ATOM 726 C CA . ALA A 1 91 ? -19.362 -3.597 0.467 1.00 93.06 91 ALA A CA 1
ATOM 727 C C . ALA A 1 91 ? -20.156 -3.435 1.764 1.00 93.06 91 ALA A C 1
ATOM 729 O O . ALA A 1 91 ? -20.549 -4.439 2.357 1.00 93.06 91 ALA A O 1
ATOM 730 N N . ALA A 1 92 ? -20.461 -2.205 2.185 1.00 91.69 92 ALA A N 1
ATOM 731 C CA . ALA A 1 92 ? -21.306 -1.957 3.349 1.00 91.69 92 ALA A CA 1
ATOM 732 C C . ALA A 1 92 ? -22.705 -2.567 3.171 1.00 91.69 92 ALA A C 1
ATOM 734 O O . ALA A 1 92 ? -23.162 -3.288 4.057 1.00 91.69 92 ALA A O 1
ATOM 735 N N . ALA A 1 93 ? -23.344 -2.355 2.014 1.00 93.62 93 ALA A N 1
ATOM 736 C CA . ALA A 1 93 ? -24.664 -2.912 1.719 1.00 93.62 93 ALA A CA 1
ATOM 737 C C . ALA A 1 93 ? -24.677 -4.450 1.748 1.00 93.62 93 ALA A C 1
ATOM 739 O O . ALA A 1 93 ? -25.583 -5.055 2.320 1.00 93.62 93 ALA A O 1
ATOM 740 N N . LEU A 1 94 ? -23.652 -5.090 1.178 1.00 92.94 94 LEU A N 1
ATOM 741 C CA . LEU A 1 94 ? -23.560 -6.551 1.114 1.00 92.94 94 LEU A CA 1
ATOM 742 C C . LEU A 1 94 ? -23.191 -7.187 2.455 1.00 92.94 94 LEU A C 1
ATOM 744 O O . LEU A 1 94 ? -23.600 -8.310 2.733 1.00 92.94 94 LEU A O 1
ATOM 748 N N . THR A 1 95 ? -22.422 -6.491 3.291 1.00 92.31 95 THR A N 1
ATOM 749 C CA . THR A 1 95 ? -21.794 -7.100 4.471 1.00 92.31 95 THR A CA 1
ATOM 750 C C . THR A 1 95 ? -22.362 -6.608 5.800 1.00 92.31 95 THR A C 1
ATOM 752 O O . THR A 1 95 ? -21.871 -7.012 6.850 1.00 92.31 95 THR A O 1
ATOM 755 N N . MET A 1 96 ? -23.378 -5.734 5.813 1.00 89.25 96 MET A N 1
ATOM 756 C CA . MET A 1 96 ? -23.914 -5.120 7.046 1.00 89.25 96 MET A CA 1
ATOM 757 C C . MET A 1 96 ? -24.339 -6.124 8.131 1.00 89.25 96 MET A C 1
ATOM 759 O O . MET A 1 96 ? -24.310 -5.788 9.308 1.00 89.25 96 MET A O 1
ATOM 763 N N . HIS A 1 97 ? -24.712 -7.342 7.734 1.00 89.56 97 HIS A N 1
ATOM 764 C CA . HIS A 1 97 ? -25.197 -8.403 8.616 1.00 89.56 97 HIS A CA 1
ATOM 765 C C . HIS A 1 97 ? -24.084 -9.294 9.195 1.00 89.56 97 HIS A C 1
ATOM 767 O O . HIS A 1 97 ? -24.368 -10.127 10.050 1.00 89.56 97 HIS A O 1
ATOM 773 N N . LEU A 1 98 ? -22.845 -9.146 8.717 1.00 92.00 98 LEU A N 1
ATOM 774 C CA . LEU A 1 98 ? -21.697 -9.960 9.116 1.00 92.00 98 LEU A CA 1
ATOM 775 C C . LEU A 1 98 ? -20.891 -9.282 10.229 1.00 92.00 98 LEU A C 1
ATOM 777 O O . LEU A 1 98 ? -20.873 -8.050 10.347 1.00 92.00 98 LEU A O 1
ATOM 781 N N . GLU A 1 99 ? -20.177 -10.085 11.021 1.00 91.38 99 GLU A N 1
ATOM 782 C CA . GLU A 1 99 ? -19.263 -9.567 12.041 1.00 91.38 99 GLU A CA 1
ATOM 783 C C . GLU A 1 99 ? -18.085 -8.822 11.382 1.00 91.38 99 GLU A C 1
ATOM 785 O O . GLU A 1 99 ? -17.624 -9.176 10.294 1.00 91.38 99 GLU A O 1
ATOM 790 N N . ALA A 1 100 ? -17.535 -7.807 12.060 1.00 90.06 100 ALA A N 1
ATOM 791 C CA . ALA A 1 100 ? -16.427 -7.008 11.536 1.00 90.06 100 ALA A CA 1
ATOM 792 C C . ALA A 1 100 ? -15.238 -7.865 11.058 1.00 90.06 100 ALA A C 1
ATOM 794 O O . ALA A 1 100 ? -14.745 -7.652 9.951 1.00 90.06 100 ALA A O 1
ATOM 795 N N . PHE A 1 101 ? -14.806 -8.861 11.842 1.00 92.31 101 PHE A N 1
ATOM 796 C CA . PHE A 1 101 ? -13.668 -9.721 11.489 1.00 92.31 101 PHE A CA 1
ATOM 797 C C . PHE A 1 101 ? -13.959 -10.701 10.346 1.00 92.31 101 PHE A C 1
ATOM 799 O O . PHE A 1 101 ? -13.034 -11.041 9.608 1.00 92.31 101 PHE A O 1
ATOM 806 N N . GLU A 1 102 ? -15.214 -11.122 10.163 1.00 92.00 102 GLU A N 1
ATOM 807 C CA . GLU A 1 102 ? -15.615 -12.024 9.071 1.00 92.00 102 GLU A CA 1
ATOM 808 C C . GLU A 1 102 ? -15.500 -11.352 7.702 1.00 92.00 102 GLU A C 1
ATOM 810 O O . GLU A 1 102 ? -15.198 -12.010 6.712 1.00 92.00 102 GLU A O 1
ATOM 815 N N . VAL A 1 103 ? -15.687 -10.032 7.655 1.00 94.12 103 VAL A N 1
ATOM 816 C CA . VAL A 1 103 ? -15.527 -9.219 6.440 1.00 94.12 103 VAL A CA 1
ATOM 817 C C . VAL A 1 103 ? -14.087 -8.741 6.285 1.00 94.12 103 VAL A C 1
ATOM 819 O O . VAL A 1 103 ? -13.515 -8.778 5.196 1.00 94.12 103 VAL A O 1
ATOM 822 N N . MET A 1 104 ? -13.489 -8.296 7.392 1.00 94.56 104 MET A N 1
ATOM 823 C CA . MET A 1 104 ? -12.164 -7.690 7.398 1.00 94.56 104 MET A CA 1
ATOM 824 C C . MET A 1 104 ? -11.079 -8.701 7.011 1.00 94.56 104 MET A C 1
ATOM 826 O O . MET A 1 104 ? -10.221 -8.377 6.198 1.00 94.56 104 MET A O 1
ATOM 830 N N . LEU A 1 105 ? -11.107 -9.925 7.551 1.00 95.06 105 LEU A N 1
ATOM 831 C CA . LEU A 1 105 ? -10.024 -10.893 7.352 1.00 95.06 105 LEU A CA 1
ATOM 832 C C . LEU A 1 105 ? -9.879 -11.367 5.890 1.00 95.06 105 LEU A C 1
ATOM 834 O O . LEU A 1 105 ? -8.750 -11.355 5.396 1.00 95.06 105 LEU A O 1
ATOM 838 N N . PRO A 1 106 ? -10.955 -11.717 5.155 1.00 95.31 106 PRO A N 1
ATOM 839 C CA . PRO A 1 106 ? -10.856 -11.972 3.717 1.00 95.31 106 PRO A CA 1
ATOM 840 C C . PRO A 1 106 ? -10.324 -10.764 2.939 1.00 95.31 106 PRO A C 1
ATOM 842 O O . PRO A 1 106 ? -9.462 -10.929 2.081 1.00 95.31 106 PRO A O 1
ATOM 845 N N . GLY A 1 107 ? -10.771 -9.549 3.279 1.00 95.94 107 GLY A N 1
ATOM 846 C CA . GLY A 1 107 ? -10.273 -8.312 2.671 1.00 95.94 107 GLY A CA 1
ATOM 847 C C . GLY A 1 107 ? -8.770 -8.109 2.856 1.00 95.94 107 GLY A C 1
ATOM 848 O O . GLY A 1 107 ? -8.065 -7.757 1.910 1.00 95.94 107 GLY A O 1
ATOM 849 N N . LEU A 1 108 ? -8.262 -8.403 4.055 1.00 96.81 108 LEU A N 1
ATOM 850 C CA . LEU A 1 108 ? -6.833 -8.352 4.357 1.00 96.81 108 LEU A CA 1
ATOM 851 C C . LEU A 1 108 ? -6.033 -9.356 3.530 1.00 96.81 108 LEU A C 1
ATOM 853 O O . LEU A 1 108 ? -4.971 -9.002 3.031 1.00 96.81 108 LEU A O 1
ATOM 857 N N . TRP A 1 109 ? -6.528 -10.583 3.361 1.00 97.62 109 TRP A N 1
ATOM 858 C CA . TRP A 1 109 ? -5.868 -11.586 2.522 1.00 97.62 109 TRP A CA 1
ATOM 859 C C . TRP A 1 109 ? -5.852 -11.190 1.045 1.00 97.62 109 TRP A C 1
ATOM 861 O O . TRP A 1 109 ? -4.814 -11.315 0.399 1.00 97.62 109 TRP A O 1
ATOM 871 N N . VAL A 1 110 ? -6.970 -10.674 0.527 1.00 97.50 110 VAL A N 1
ATOM 872 C CA . VAL A 1 110 ? -7.083 -10.197 -0.861 1.00 97.50 110 VAL A CA 1
ATOM 873 C C . VAL A 1 110 ? -6.076 -9.078 -1.136 1.00 97.50 110 VAL A C 1
ATOM 875 O O . VAL A 1 110 ? -5.319 -9.162 -2.102 1.00 97.50 110 VAL A O 1
ATOM 878 N N . MET A 1 111 ? -5.998 -8.078 -0.252 1.00 97.50 111 MET A N 1
ATOM 879 C CA . MET A 1 111 ? -5.021 -6.994 -0.380 1.00 97.50 111 MET A CA 1
ATOM 880 C C . MET A 1 111 ? -3.585 -7.503 -0.199 1.00 97.50 111 MET A C 1
ATOM 882 O O . MET A 1 111 ? -2.708 -7.196 -1.003 1.00 97.50 111 MET A O 1
ATOM 886 N N . ALA A 1 112 ? -3.326 -8.340 0.807 1.00 97.38 112 ALA A N 1
ATOM 887 C CA . ALA A 1 112 ? -1.981 -8.830 1.098 1.00 97.38 112 ALA A CA 1
ATOM 888 C C . ALA A 1 112 ? -1.380 -9.686 -0.026 1.00 97.38 112 ALA A C 1
ATOM 890 O O . ALA A 1 112 ? -0.175 -9.623 -0.257 1.00 97.38 112 ALA A O 1
ATOM 891 N N . LEU A 1 113 ? -2.209 -10.466 -0.725 1.00 97.44 113 LEU A N 1
ATOM 892 C CA . LEU A 1 113 ? -1.792 -11.307 -1.848 1.00 97.44 113 LEU A CA 1
ATOM 893 C C . LEU A 1 113 ? -1.756 -10.559 -3.181 1.00 97.44 113 LEU A C 1
ATOM 895 O O . LEU A 1 113 ? -1.205 -11.079 -4.147 1.00 97.44 113 LEU A O 1
ATOM 899 N N . SER A 1 114 ? -2.306 -9.348 -3.250 1.00 97.25 114 SER A N 1
ATOM 900 C CA . SER A 1 114 ? -2.352 -8.572 -4.489 1.00 97.25 114 SER A CA 1
ATOM 901 C C . SER A 1 114 ? -0.978 -8.377 -5.168 1.00 97.25 114 SER A C 1
ATOM 903 O O . SER A 1 114 ? -0.936 -8.477 -6.394 1.00 97.25 114 SER A O 1
ATOM 905 N N . PRO A 1 115 ? 0.166 -8.185 -4.470 1.00 96.44 115 PRO A N 1
ATOM 906 C CA . PRO A 1 115 ? 1.466 -8.029 -5.132 1.00 96.44 115 PRO A CA 1
ATOM 907 C C . PRO A 1 115 ? 2.000 -9.333 -5.746 1.00 96.44 115 PRO A C 1
ATOM 909 O O . PRO A 1 115 ? 3.022 -9.311 -6.430 1.00 96.44 115 PRO A O 1
ATOM 912 N N . ALA A 1 116 ? 1.338 -10.477 -5.524 1.00 96.31 116 ALA A N 1
ATOM 913 C CA . ALA A 1 116 ? 1.760 -11.760 -6.077 1.00 96.31 116 ALA A CA 1
ATOM 914 C C . ALA A 1 116 ? 1.794 -11.740 -7.608 1.00 96.31 116 ALA A C 1
ATOM 916 O O . ALA A 1 116 ? 2.718 -12.305 -8.187 1.00 96.31 116 ALA A O 1
ATOM 917 N N . TRP A 1 117 ? 0.854 -11.033 -8.249 1.00 95.62 117 TRP A N 1
ATOM 918 C CA . TRP A 1 117 ? 0.844 -10.840 -9.702 1.00 95.62 117 TRP A CA 1
ATOM 919 C C . TRP A 1 117 ? 2.191 -10.299 -10.201 1.00 95.62 117 TRP A C 1
ATOM 921 O O . TRP A 1 117 ? 2.779 -10.867 -11.116 1.00 95.62 117 TRP A O 1
ATOM 931 N N . LEU A 1 118 ? 2.720 -9.279 -9.521 1.00 94.25 118 LEU A N 1
ATOM 932 C CA . LEU A 1 118 ? 3.984 -8.622 -9.859 1.00 94.25 118 LEU A CA 1
ATOM 933 C C . LEU A 1 118 ? 5.223 -9.414 -9.431 1.00 94.25 118 LEU A C 1
ATOM 935 O O . LEU A 1 118 ? 6.276 -9.308 -10.059 1.00 94.25 118 LEU A O 1
ATOM 939 N N . ALA A 1 119 ? 5.115 -10.212 -8.367 1.00 94.31 119 ALA A N 1
ATOM 940 C CA . ALA A 1 119 ? 6.198 -11.089 -7.931 1.00 94.31 119 ALA A CA 1
ATOM 941 C C . ALA A 1 119 ? 6.463 -12.224 -8.940 1.00 94.31 119 ALA A C 1
ATOM 943 O O . ALA A 1 119 ? 7.617 -12.607 -9.141 1.00 94.31 119 ALA A O 1
ATOM 944 N N . PHE A 1 120 ? 5.416 -12.747 -9.592 1.00 93.44 120 PHE A N 1
ATOM 945 C CA . PHE A 1 120 ? 5.555 -13.762 -10.642 1.00 93.44 120 PHE A CA 1
ATOM 946 C C . PHE A 1 120 ? 6.072 -13.163 -11.951 1.00 93.44 120 PHE A C 1
ATOM 948 O O . PHE A 1 120 ? 7.098 -13.613 -12.479 1.00 93.44 120 PHE A O 1
ATOM 955 N N . ASP A 1 121 ? 5.372 -12.146 -12.449 1.00 93.31 121 ASP A N 1
ATOM 956 C CA . ASP A 1 121 ? 5.712 -11.453 -13.683 1.00 93.31 121 ASP A CA 1
ATOM 957 C C . ASP A 1 121 ? 5.494 -9.941 -13.519 1.00 93.31 121 ASP A C 1
ATOM 959 O O . ASP A 1 121 ? 4.352 -9.493 -13.416 1.00 93.31 121 ASP A O 1
ATOM 963 N N . PRO A 1 122 ? 6.565 -9.131 -13.457 1.00 93.44 122 PRO A N 1
ATOM 964 C CA . PRO A 1 122 ? 6.461 -7.705 -13.185 1.00 93.44 122 PRO A CA 1
ATOM 965 C C . PRO A 1 122 ? 6.041 -6.927 -14.442 1.00 93.44 122 PRO A C 1
ATOM 967 O O . PRO A 1 122 ? 6.791 -6.067 -14.889 1.00 93.44 122 PRO A O 1
ATOM 970 N N . SER A 1 123 ? 4.871 -7.224 -15.016 1.00 94.00 123 SER A N 1
ATOM 971 C CA . SER A 1 123 ? 4.297 -6.602 -16.222 1.00 94.00 123 SER A CA 1
ATOM 972 C C . SER A 1 123 ? 3.278 -5.496 -15.920 1.00 94.00 123 SER A C 1
ATOM 974 O O . SER A 1 123 ? 2.748 -5.393 -14.814 1.00 94.00 123 SER A O 1
ATOM 976 N N . VAL A 1 124 ? 2.976 -4.649 -16.913 1.00 93.50 124 VAL A N 1
ATOM 977 C CA . VAL A 1 124 ? 1.952 -3.589 -16.780 1.00 93.50 124 VAL A CA 1
ATOM 978 C C . VAL A 1 124 ? 0.567 -4.190 -16.513 1.00 93.50 124 VAL A C 1
ATOM 980 O O . VAL A 1 124 ? -0.201 -3.655 -15.716 1.00 93.50 124 VAL A O 1
ATOM 983 N N . GLU A 1 125 ? 0.258 -5.340 -17.112 1.00 94.25 125 GLU A N 1
ATOM 984 C CA . GLU A 1 125 ? -0.987 -6.073 -16.851 1.00 94.25 125 GLU A CA 1
ATOM 985 C C . GLU A 1 125 ? -1.057 -6.550 -15.395 1.00 94.25 125 GLU A C 1
ATOM 987 O O . GLU A 1 125 ? -2.073 -6.362 -14.721 1.00 94.25 125 GLU A O 1
ATOM 992 N N . ALA A 1 126 ? 0.054 -7.075 -14.867 1.00 95.56 126 ALA A N 1
ATOM 993 C CA . ALA A 1 126 ? 0.157 -7.460 -13.466 1.00 95.56 126 ALA A CA 1
ATOM 994 C C . ALA A 1 126 ? -0.009 -6.266 -12.510 1.00 95.56 126 ALA A C 1
ATOM 996 O O . ALA A 1 126 ? -0.599 -6.434 -11.443 1.00 95.56 126 ALA A O 1
ATOM 997 N N . VAL A 1 127 ? 0.433 -5.058 -12.889 1.00 95.88 127 VAL A N 1
ATOM 998 C CA . VAL A 1 127 ? 0.179 -3.823 -12.119 1.00 95.88 127 VAL A CA 1
ATOM 999 C C . VAL A 1 127 ? -1.317 -3.520 -12.047 1.00 95.88 127 VAL A C 1
ATOM 1001 O O . VAL A 1 127 ? -1.827 -3.196 -10.974 1.00 95.88 127 VAL A O 1
ATOM 1004 N N . VAL A 1 128 ? -2.034 -3.636 -13.168 1.00 96.31 128 VAL A N 1
ATOM 1005 C CA . VAL A 1 128 ? -3.488 -3.414 -13.202 1.00 96.31 128 VAL A CA 1
ATOM 1006 C C . VAL A 1 128 ? -4.199 -4.422 -12.299 1.00 96.31 128 VAL A C 1
ATOM 1008 O O . VAL A 1 128 ? -5.035 -4.030 -11.482 1.00 96.31 128 VAL A O 1
ATOM 1011 N N . CYS A 1 129 ? -3.836 -5.706 -12.384 1.00 96.44 129 CYS A N 1
ATOM 1012 C CA . CYS A 1 129 ? -4.358 -6.733 -11.483 1.00 96.44 129 CYS A CA 1
ATOM 1013 C C . CYS A 1 129 ? -4.029 -6.421 -10.019 1.00 96.44 129 CYS A C 1
ATOM 1015 O O . CYS A 1 129 ? -4.912 -6.493 -9.167 1.00 96.44 129 CYS A O 1
ATOM 1017 N N . TRP A 1 130 ? -2.792 -6.029 -9.718 1.00 97.12 130 TRP A N 1
ATOM 1018 C CA . TRP A 1 130 ? -2.391 -5.648 -8.369 1.00 97.12 130 TRP A CA 1
ATOM 1019 C C . TRP A 1 130 ? -3.273 -4.530 -7.808 1.00 97.12 130 TRP A C 1
ATOM 1021 O O . TRP A 1 130 ? -3.858 -4.719 -6.744 1.00 97.12 130 TRP A O 1
ATOM 1031 N N . ILE A 1 131 ? -3.446 -3.424 -8.539 1.00 96.69 131 ILE A N 1
ATOM 1032 C CA . ILE A 1 131 ? -4.266 -2.288 -8.095 1.00 96.69 131 ILE A CA 1
ATOM 1033 C C . ILE A 1 131 ? -5.718 -2.705 -7.876 1.00 96.69 131 ILE A C 1
ATOM 1035 O O . ILE A 1 131 ? -6.279 -2.405 -6.828 1.00 96.69 131 ILE A O 1
ATOM 1039 N N . VAL A 1 132 ? -6.323 -3.454 -8.802 1.00 96.81 132 VAL A N 1
ATOM 1040 C CA . VAL A 1 132 ? -7.716 -3.902 -8.646 1.00 96.81 132 VAL A CA 1
ATOM 1041 C C . VAL A 1 132 ? -7.889 -4.748 -7.381 1.00 96.81 132 VAL A C 1
ATOM 1043 O O . VAL A 1 132 ? -8.802 -4.497 -6.594 1.00 96.81 132 VAL A O 1
ATOM 1046 N N . PHE A 1 133 ? -7.018 -5.732 -7.149 1.00 97.12 133 PHE A N 1
ATOM 1047 C CA . PHE A 1 133 ? -7.112 -6.593 -5.965 1.00 97.12 133 PHE A CA 1
ATOM 1048 C C . PHE A 1 133 ? -6.766 -5.844 -4.670 1.00 97.12 133 PHE A C 1
ATOM 1050 O O . PHE A 1 133 ? -7.426 -6.063 -3.654 1.00 97.12 133 PHE A O 1
ATOM 1057 N N . LEU A 1 134 ? -5.794 -4.930 -4.706 1.00 96.75 134 LEU A N 1
ATOM 1058 C CA . LEU A 1 134 ? -5.475 -4.034 -3.594 1.00 96.75 134 LEU A CA 1
ATOM 1059 C C . LEU A 1 134 ? -6.717 -3.238 -3.179 1.00 96.75 134 LEU A C 1
ATOM 1061 O O . LEU A 1 134 ? -7.113 -3.296 -2.013 1.00 96.75 134 LEU A O 1
ATOM 1065 N N . SER A 1 135 ? -7.382 -2.577 -4.131 1.00 97.06 135 SER A N 1
ATOM 1066 C CA . SER A 1 135 ? -8.564 -1.752 -3.864 1.00 97.06 135 SER A CA 1
ATOM 1067 C C . SER A 1 135 ? -9.762 -2.577 -3.393 1.00 97.06 135 SER A C 1
ATOM 1069 O O . SER A 1 135 ? -10.490 -2.164 -2.491 1.00 97.06 135 SER A O 1
ATOM 1071 N N . LEU A 1 136 ? -9.978 -3.767 -3.966 1.00 96.38 136 LEU A N 1
ATOM 1072 C CA . LEU A 1 136 ? -11.041 -4.674 -3.517 1.00 96.38 136 LEU A CA 1
ATOM 1073 C C . LEU A 1 136 ? -10.832 -5.118 -2.066 1.00 96.38 136 LEU A C 1
ATOM 1075 O O . LEU A 1 136 ? -11.789 -5.171 -1.292 1.00 96.38 136 LEU A O 1
ATOM 1079 N N . GLY A 1 137 ? -9.590 -5.420 -1.687 1.00 96.19 137 GLY A N 1
ATOM 1080 C CA . GLY A 1 137 ? -9.261 -5.746 -0.307 1.00 96.19 137 GLY A CA 1
ATOM 1081 C C . GLY A 1 137 ? -9.453 -4.548 0.624 1.00 96.19 137 GLY A C 1
ATOM 1082 O O . GLY A 1 137 ? -10.121 -4.683 1.651 1.00 96.19 137 GLY A O 1
ATOM 1083 N N . GLU A 1 138 ? -8.949 -3.369 0.243 1.00 95.38 138 GLU A N 1
ATOM 1084 C CA . GLU A 1 138 ? -9.111 -2.111 0.987 1.00 95.38 138 GLU A CA 1
ATOM 1085 C C . GLU A 1 138 ? -10.571 -1.836 1.353 1.00 95.38 138 GLU A C 1
ATOM 1087 O O . GLU A 1 138 ? -10.892 -1.576 2.518 1.00 95.38 138 GLU A O 1
ATOM 1092 N N . VAL A 1 139 ? -11.454 -1.940 0.363 1.00 96.06 139 VAL A N 1
ATOM 1093 C CA . VAL A 1 139 ? -12.891 -1.694 0.503 1.00 96.06 139 VAL A CA 1
ATOM 1094 C C . VAL A 1 139 ? -13.531 -2.565 1.590 1.00 96.06 139 VAL A C 1
ATOM 1096 O O . VAL A 1 139 ? -14.476 -2.133 2.254 1.00 96.06 139 VAL A O 1
ATOM 1099 N N . LEU A 1 140 ? -13.020 -3.778 1.800 1.00 95.06 140 LEU A N 1
ATOM 1100 C CA . LEU A 1 140 ? -13.543 -4.714 2.790 1.00 95.06 140 LEU A CA 1
ATOM 1101 C C . LEU A 1 140 ? -13.007 -4.438 4.199 1.00 95.06 140 LEU A C 1
ATOM 1103 O O . LEU A 1 140 ? -13.778 -4.460 5.162 1.00 95.06 140 LEU A O 1
ATOM 1107 N N . TRP A 1 141 ? -11.702 -4.185 4.349 1.00 94.75 141 TRP A N 1
ATOM 1108 C CA . TRP A 1 141 ? -11.087 -4.099 5.678 1.00 94.75 141 TRP A CA 1
ATOM 1109 C C . TRP A 1 141 ? -11.045 -2.678 6.257 1.00 94.75 141 TRP A C 1
ATOM 1111 O O . TRP A 1 141 ? -11.216 -2.522 7.466 1.00 94.75 141 TRP A O 1
ATOM 1121 N N . SER A 1 142 ? -10.866 -1.637 5.437 1.00 92.94 142 SER A N 1
ATOM 1122 C CA . SER A 1 142 ? -10.633 -0.263 5.916 1.00 92.94 142 SER A CA 1
ATOM 1123 C C . SER A 1 142 ? -11.859 0.364 6.614 1.00 92.94 142 SER A C 1
ATOM 1125 O O . SER A 1 142 ? -11.738 0.810 7.767 1.00 92.94 142 SER A O 1
ATOM 1127 N N . PRO A 1 143 ? -13.082 0.317 6.035 1.00 91.94 143 PRO A N 1
ATOM 1128 C CA . PRO A 1 143 ? -14.280 0.818 6.717 1.00 91.94 143 PRO A CA 1
ATOM 1129 C C . PRO A 1 143 ? -14.606 0.014 7.981 1.00 91.94 143 PRO A C 1
ATOM 1131 O O . PRO A 1 143 ? -15.033 0.567 8.997 1.00 91.94 143 PRO A O 1
ATOM 1134 N N . ARG A 1 144 ? -14.366 -1.303 7.939 1.00 92.81 144 ARG A N 1
ATOM 1135 C CA . ARG A 1 144 ? -14.631 -2.215 9.059 1.00 92.81 144 ARG A CA 1
ATOM 1136 C C . ARG A 1 144 ? -13.674 -2.019 10.219 1.00 92.81 144 ARG A C 1
ATOM 1138 O O . ARG A 1 144 ? -14.128 -2.078 11.358 1.00 92.81 144 ARG A O 1
ATOM 1145 N N . LEU A 1 145 ? -12.406 -1.714 9.953 1.00 93.00 145 LEU A N 1
ATOM 1146 C CA . LEU A 1 145 ? -11.457 -1.327 10.991 1.00 93.00 145 LEU A CA 1
ATOM 1147 C C . LEU A 1 145 ? -11.958 -0.093 11.748 1.00 93.00 145 LEU A C 1
ATOM 1149 O O . LEU A 1 145 ? -11.965 -0.084 12.978 1.00 93.00 145 LEU A O 1
ATOM 1153 N N . SER A 1 146 ? -12.406 0.926 11.012 1.00 91.75 146 SER A N 1
ATOM 1154 C CA . SER A 1 146 ? -12.898 2.175 11.602 1.00 91.75 146 SER A CA 1
ATOM 1155 C C . SER A 1 146 ? -14.140 1.941 12.461 1.00 91.75 146 SER A C 1
ATOM 1157 O O . SER A 1 146 ? -14.201 2.397 13.603 1.00 91.75 146 SER A O 1
ATOM 1159 N N . ALA A 1 147 ? -15.093 1.156 11.951 1.00 91.44 147 ALA A N 1
ATOM 1160 C CA . ALA A 1 147 ? -16.295 0.774 12.686 1.00 91.44 147 ALA A CA 1
ATOM 1161 C C . ALA A 1 147 ? -15.984 -0.068 13.937 1.00 91.44 147 ALA A C 1
ATOM 1163 O O . ALA A 1 147 ? -16.557 0.165 15.000 1.00 91.44 147 ALA A O 1
ATOM 1164 N N . TRP A 1 148 ? -15.055 -1.024 13.837 1.00 92.50 148 TRP A N 1
ATOM 1165 C CA . TRP A 1 148 ? -14.668 -1.867 14.966 1.00 92.50 148 TRP A CA 1
ATOM 1166 C C . TRP A 1 148 ? -13.981 -1.055 16.068 1.00 92.50 148 TRP A C 1
ATOM 1168 O O . TRP A 1 148 ? -14.356 -1.172 17.233 1.00 92.50 148 TRP A O 1
ATOM 1178 N N . ILE A 1 149 ? -13.046 -0.167 15.718 1.00 91.62 149 ILE A N 1
ATOM 1179 C CA . ILE A 1 149 ? -12.385 0.708 16.699 1.00 91.62 149 ILE A CA 1
ATOM 1180 C C . ILE A 1 149 ? -13.391 1.627 17.394 1.00 91.62 149 ILE A C 1
ATOM 1182 O O . ILE A 1 149 ? -13.308 1.790 18.610 1.00 91.62 149 ILE A O 1
ATOM 1186 N N . ALA A 1 150 ? -14.357 2.178 16.654 1.00 90.62 150 ALA A N 1
ATOM 1187 C CA . ALA A 1 150 ? -15.434 2.972 17.239 1.00 90.62 150 ALA A CA 1
ATOM 1188 C C . ALA A 1 150 ? -16.287 2.143 18.216 1.00 90.62 150 ALA A C 1
ATOM 1190 O O . ALA A 1 150 ? -16.576 2.611 19.310 1.00 90.62 150 ALA A O 1
ATOM 1191 N N . SER A 1 151 ? -16.613 0.890 17.876 1.00 89.81 151 SER A N 1
ATOM 1192 C CA . SER A 1 151 ? -17.403 -0.001 18.745 1.00 89.81 151 SER A CA 1
ATOM 1193 C C . SER A 1 151 ? -16.688 -0.423 20.035 1.00 89.81 151 SER A C 1
ATOM 1195 O O . SER A 1 151 ? -17.334 -0.779 21.016 1.00 89.81 151 SER A O 1
ATOM 1197 N N . VAL A 1 152 ? -15.353 -0.396 20.035 1.00 89.94 152 VAL A N 1
ATOM 1198 C CA . VAL A 1 152 ? -14.508 -0.740 21.191 1.00 89.94 152 VAL A CA 1
ATOM 1199 C C . VAL A 1 152 ? -14.232 0.487 22.071 1.00 89.94 152 VAL A C 1
ATOM 1201 O O . VAL A 1 152 ? -13.786 0.350 23.214 1.00 89.94 152 VAL A O 1
ATOM 1204 N N . ALA A 1 153 ? -14.487 1.693 21.560 1.00 89.81 153 ALA A N 1
ATOM 1205 C CA . ALA A 1 153 ? -14.267 2.922 22.299 1.00 89.81 153 ALA A CA 1
ATOM 1206 C C . ALA A 1 153 ? -15.300 3.076 23.432 1.00 89.81 153 ALA A C 1
ATOM 1208 O O . ALA A 1 153 ? -16.488 2.834 23.227 1.00 89.81 153 ALA A O 1
ATOM 1209 N N . PRO A 1 154 ? -14.880 3.501 24.635 1.00 86.81 154 PRO A N 1
ATOM 1210 C CA . PRO A 1 154 ? -15.812 3.803 25.713 1.00 86.81 154 PRO A CA 1
ATOM 1211 C C . PRO A 1 154 ? -16.581 5.097 25.409 1.00 86.81 154 PRO A C 1
ATOM 1213 O O . PRO A 1 154 ? -16.071 5.995 24.725 1.00 86.81 154 PRO A O 1
ATOM 1216 N N . GLU A 1 155 ? -17.776 5.221 25.988 1.00 85.31 155 GLU A N 1
ATOM 1217 C CA . GLU A 1 155 ? -18.631 6.398 25.824 1.00 85.31 155 GLU A CA 1
ATOM 1218 C C . GLU A 1 155 ? -17.865 7.695 26.138 1.00 85.31 155 GLU A C 1
ATOM 1220 O O . GLU A 1 155 ? -17.179 7.824 27.157 1.00 85.31 155 GLU A O 1
ATOM 1225 N N . GLY A 1 156 ? -17.939 8.661 25.220 1.00 84.25 156 GLY A N 1
ATOM 1226 C CA . GLY A 1 156 ? -17.259 9.951 25.350 1.00 84.25 156 GLY A CA 1
ATOM 1227 C C . GLY A 1 156 ? -15.764 9.959 25.000 1.00 84.25 156 GLY A C 1
ATOM 1228 O O . GLY A 1 156 ? -15.147 11.021 25.090 1.00 84.25 156 GLY A O 1
ATOM 1229 N N . ARG A 1 157 ? -15.159 8.836 24.569 1.00 84.75 157 ARG A N 1
ATOM 1230 C CA . ARG A 1 157 ? -13.753 8.791 24.089 1.00 84.75 157 ARG A CA 1
ATOM 1231 C C . ARG A 1 157 ? -13.575 8.263 22.665 1.00 84.75 157 ARG A C 1
ATOM 1233 O O . ARG A 1 157 ? -12.444 8.006 22.253 1.00 84.75 157 ARG A O 1
ATOM 1240 N N . GLU A 1 158 ? -14.650 8.157 21.893 1.00 88.00 158 GLU A N 1
ATOM 1241 C CA . GLU A 1 158 ? -14.622 7.725 20.487 1.00 88.00 158 GLU A CA 1
ATOM 1242 C C . GLU A 1 158 ? -13.610 8.519 19.653 1.00 88.00 158 GLU A C 1
ATOM 1244 O O . GLU A 1 158 ? -12.811 7.938 18.923 1.00 88.00 158 GLU A O 1
ATOM 1249 N N . GLY A 1 159 ? -13.553 9.842 19.844 1.00 85.69 159 GLY A N 1
ATOM 1250 C CA . GLY A 1 159 ? -12.597 10.702 19.143 1.00 85.69 159 GLY A CA 1
ATOM 1251 C C . GLY A 1 159 ? -11.130 10.341 19.410 1.00 85.69 159 GLY A C 1
ATOM 1252 O O . GLY A 1 159 ? -10.310 10.416 18.498 1.00 85.69 159 GLY A O 1
ATOM 1253 N N . ALA A 1 160 ? -10.787 9.890 20.622 1.00 85.94 160 ALA A N 1
ATOM 1254 C CA . ALA A 1 160 ? -9.423 9.464 20.947 1.00 85.94 160 ALA A CA 1
ATOM 1255 C C . ALA A 1 160 ? -9.069 8.118 20.293 1.00 85.94 160 ALA A C 1
ATOM 1257 O O . ALA A 1 160 ? -7.943 7.924 19.837 1.00 85.94 160 ALA A O 1
ATOM 1258 N N . PHE A 1 161 ? -10.038 7.205 20.202 1.00 88.38 161 PHE A N 1
ATOM 1259 C CA . PHE A 1 161 ? -9.877 5.927 19.506 1.00 88.38 161 PHE A CA 1
ATOM 1260 C C . PHE A 1 161 ? -9.803 6.115 17.986 1.00 88.38 161 PHE A C 1
ATOM 1262 O O . PHE A 1 161 ? -8.981 5.484 17.332 1.00 88.38 161 PHE A O 1
ATOM 1269 N N . LEU A 1 162 ? -10.569 7.042 17.412 1.00 87.56 162 LEU A N 1
ATOM 1270 C CA . LEU A 1 162 ? -10.427 7.412 16.002 1.00 87.56 162 LEU A CA 1
ATOM 1271 C C . LEU A 1 162 ? -9.101 8.140 15.729 1.00 87.56 162 LEU A C 1
ATOM 1273 O O . LEU A 1 162 ? -8.488 7.922 14.689 1.00 87.56 162 LEU A O 1
ATOM 1277 N N . ALA A 1 163 ? -8.584 8.933 16.672 1.00 88.06 163 ALA A N 1
ATOM 1278 C CA . ALA A 1 163 ? -7.253 9.532 16.540 1.00 88.06 163 ALA A CA 1
ATOM 1279 C C . ALA A 1 163 ? -6.129 8.477 16.472 1.00 88.06 163 ALA A C 1
ATOM 1281 O O . ALA A 1 163 ? -5.103 8.711 15.828 1.00 88.06 163 ALA A O 1
ATOM 1282 N N . LEU A 1 164 ? -6.329 7.297 17.072 1.00 87.12 164 LEU A N 1
ATOM 1283 C CA . LEU A 1 164 ? -5.408 6.162 16.958 1.00 87.12 164 LEU A CA 1
ATOM 1284 C C . LEU A 1 164 ? -5.264 5.673 15.508 1.00 87.12 164 LEU A C 1
ATOM 1286 O O . LEU A 1 164 ? -4.167 5.300 15.098 1.00 87.12 164 LEU A O 1
ATOM 1290 N N . LEU A 1 165 ? -6.336 5.728 14.710 1.00 86.44 165 LEU A N 1
ATOM 1291 C CA . LEU A 1 165 ? -6.289 5.390 13.283 1.00 86.44 165 LEU A CA 1
ATOM 1292 C C . LEU A 1 165 ? -5.404 6.356 12.504 1.00 86.44 165 LEU A C 1
ATOM 1294 O O . LEU A 1 165 ? -4.561 5.930 11.715 1.00 86.44 165 LEU A O 1
ATOM 1298 N N . SER A 1 166 ? -5.553 7.654 12.758 1.00 87.81 166 SER A N 1
ATOM 1299 C CA . SER A 1 166 ? -4.699 8.674 12.148 1.00 87.81 166 SER A CA 1
ATOM 1300 C C . SER A 1 166 ? -3.239 8.492 12.564 1.00 87.81 166 SER A C 1
ATOM 1302 O O . SER A 1 166 ? -2.332 8.596 11.739 1.00 87.81 166 SER A O 1
ATOM 1304 N N . MET A 1 167 ? -3.006 8.147 13.833 1.00 87.94 167 MET A N 1
ATOM 1305 C CA . MET A 1 167 ? -1.674 7.842 14.351 1.00 87.94 167 MET A CA 1
ATOM 1306 C C . MET A 1 167 ? -1.052 6.627 13.654 1.00 87.94 167 MET A C 1
ATOM 1308 O O . MET A 1 167 ? 0.108 6.694 13.252 1.00 87.94 167 MET A O 1
ATOM 1312 N N . LYS A 1 168 ? -1.824 5.551 13.439 1.00 88.50 168 LYS A N 1
ATOM 1313 C CA . LYS A 1 168 ? -1.393 4.383 12.654 1.00 88.50 168 LYS A CA 1
ATOM 1314 C C . LYS A 1 168 ? -0.899 4.808 11.277 1.00 88.50 168 LYS A C 1
ATOM 1316 O O . LYS A 1 168 ? 0.179 4.385 10.865 1.00 88.50 168 LYS A O 1
ATOM 1321 N N . SER A 1 169 ? -1.669 5.632 10.567 1.00 86.31 169 SER A N 1
ATOM 1322 C CA . SER A 1 169 ? -1.290 6.091 9.229 1.00 86.31 169 SER A CA 1
ATOM 1323 C C . SER A 1 169 ? 0.036 6.854 9.256 1.00 86.31 169 SER A C 1
ATOM 1325 O O . SER A 1 169 ? 0.931 6.515 8.493 1.00 86.31 169 SER A O 1
ATOM 1327 N N . LEU A 1 170 ? 0.234 7.774 10.206 1.00 87.81 170 LEU A N 1
ATOM 1328 C CA . LEU A 1 170 ? 1.504 8.502 10.351 1.00 87.81 170 LEU A CA 1
ATOM 1329 C C . LEU A 1 170 ? 2.698 7.581 10.653 1.00 87.81 170 LEU A C 1
ATOM 1331 O O . LEU A 1 170 ? 3.754 7.716 10.035 1.00 87.81 170 LEU A O 1
ATOM 1335 N N . ILE A 1 171 ? 2.522 6.630 11.578 1.00 88.25 171 ILE A N 1
ATOM 1336 C CA . ILE A 1 171 ? 3.557 5.651 11.947 1.00 88.25 171 ILE A CA 1
ATOM 1337 C C . ILE A 1 171 ? 3.887 4.729 10.770 1.00 88.25 171 ILE A C 1
ATOM 1339 O O . ILE A 1 171 ? 5.033 4.315 10.635 1.00 88.25 171 ILE A O 1
ATOM 1343 N N . THR A 1 172 ? 2.912 4.424 9.912 1.00 89.00 172 THR A N 1
ATOM 1344 C CA . THR A 1 172 ? 3.131 3.608 8.709 1.00 89.00 172 THR A CA 1
ATOM 1345 C C . THR A 1 172 ? 3.901 4.392 7.650 1.00 89.00 172 THR A C 1
ATOM 1347 O O . THR A 1 172 ? 4.871 3.884 7.092 1.00 89.00 172 THR A O 1
ATOM 1350 N N . THR A 1 173 ? 3.495 5.636 7.377 1.00 87.94 173 THR A N 1
ATOM 1351 C CA . THR A 1 173 ? 4.009 6.417 6.246 1.00 87.94 173 THR A CA 1
ATOM 1352 C C . THR A 1 173 ? 5.508 6.688 6.348 1.00 87.94 173 THR A C 1
ATOM 1354 O O . THR A 1 173 ? 6.212 6.527 5.359 1.00 87.94 173 THR A O 1
ATOM 1357 N N . ILE A 1 174 ? 6.029 7.057 7.522 1.00 87.31 174 ILE A N 1
ATOM 1358 C CA . ILE A 1 174 ? 7.452 7.416 7.685 1.00 87.31 174 ILE A CA 1
ATOM 1359 C C . ILE A 1 174 ? 8.407 6.270 7.277 1.00 87.31 174 ILE A C 1
ATOM 1361 O O . ILE A 1 174 ? 9.209 6.464 6.359 1.00 87.31 174 ILE A O 1
ATOM 1365 N N . PRO A 1 175 ? 8.348 5.075 7.902 1.00 88.69 175 PRO A N 1
ATOM 1366 C CA . PRO A 1 175 ? 9.202 3.955 7.521 1.00 88.69 175 PRO A CA 1
ATOM 1367 C C . PRO A 1 175 ? 8.843 3.405 6.139 1.00 88.69 175 PRO A C 1
ATOM 1369 O O . PRO A 1 175 ? 9.739 2.963 5.423 1.00 88.69 175 PRO A O 1
ATOM 1372 N N . SER A 1 176 ? 7.566 3.462 5.737 1.00 89.94 176 SER A N 1
ATOM 1373 C CA . SER A 1 176 ? 7.147 3.039 4.399 1.00 89.94 176 SER A CA 1
ATOM 1374 C C . SER A 1 176 ? 7.867 3.830 3.314 1.00 89.94 176 SER A C 1
ATOM 1376 O O . SER A 1 176 ? 8.428 3.227 2.403 1.00 89.94 176 SER A O 1
ATOM 1378 N N . THR A 1 177 ? 7.893 5.158 3.436 1.00 90.06 177 THR A N 1
ATOM 1379 C CA . THR A 1 177 ? 8.537 6.044 2.464 1.00 90.06 177 THR A CA 1
ATOM 1380 C C . THR A 1 177 ? 10.041 5.815 2.401 1.00 90.06 177 THR A C 1
ATOM 1382 O O . THR A 1 177 ? 10.610 5.723 1.315 1.00 90.06 177 THR A O 1
ATOM 1385 N N . ALA A 1 178 ? 10.696 5.654 3.555 1.00 92.69 178 ALA A N 1
ATOM 1386 C CA . ALA A 1 178 ? 12.124 5.344 3.600 1.00 92.69 178 ALA A CA 1
ATOM 1387 C C . ALA A 1 178 ? 12.442 3.998 2.922 1.00 92.69 178 ALA A C 1
ATOM 1389 O O . ALA A 1 178 ? 13.385 3.906 2.136 1.00 92.69 178 ALA A O 1
ATOM 1390 N N . LEU A 1 179 ? 11.629 2.968 3.182 1.00 92.69 179 LEU A N 1
ATOM 1391 C CA . LEU A 1 179 ? 11.782 1.652 2.565 1.00 92.69 179 LEU A CA 1
ATOM 1392 C C . LEU A 1 179 ? 11.535 1.703 1.051 1.00 92.69 179 LEU A C 1
ATOM 1394 O O . LEU A 1 179 ? 12.290 1.096 0.299 1.00 92.69 179 LEU A O 1
ATOM 1398 N N . ASN A 1 180 ? 10.533 2.458 0.595 1.00 94.00 180 ASN A N 1
ATOM 1399 C CA . ASN A 1 180 ? 10.233 2.614 -0.832 1.00 94.00 180 ASN A CA 1
ATOM 1400 C C . ASN A 1 180 ? 11.338 3.357 -1.570 1.00 94.00 180 ASN A C 1
ATOM 1402 O O . ASN A 1 180 ? 11.732 2.937 -2.656 1.00 94.00 180 ASN A O 1
ATOM 1406 N N . GLY A 1 181 ? 11.901 4.395 -0.950 1.00 92.50 181 GLY A N 1
ATOM 1407 C CA . GLY A 1 181 ? 13.090 5.072 -1.459 1.00 92.50 181 GLY A CA 1
ATOM 1408 C C . GLY A 1 181 ? 14.283 4.124 -1.582 1.00 92.50 181 GLY A C 1
ATOM 1409 O O . GLY A 1 181 ? 14.924 4.082 -2.629 1.00 92.50 181 GLY A O 1
ATOM 1410 N N . TRP A 1 182 ? 14.546 3.310 -0.554 1.00 94.06 182 TRP A N 1
ATOM 1411 C CA . TRP A 1 182 ? 15.629 2.324 -0.588 1.00 94.06 182 TRP A CA 1
ATOM 1412 C C . TRP A 1 182 ? 15.419 1.254 -1.670 1.00 94.06 182 TRP A C 1
ATOM 1414 O O . TRP A 1 182 ? 16.337 0.985 -2.443 1.00 94.06 182 TRP A O 1
ATOM 1424 N N . MET A 1 183 ? 14.212 0.690 -1.787 1.00 94.19 183 MET A N 1
ATOM 1425 C CA . MET A 1 183 ? 13.891 -0.296 -2.828 1.00 94.19 183 MET A CA 1
ATOM 1426 C C . MET A 1 183 ? 14.061 0.296 -4.230 1.00 94.19 183 MET A C 1
ATOM 1428 O O . MET A 1 183 ? 14.673 -0.332 -5.089 1.00 94.19 183 MET A O 1
ATOM 1432 N N . ASN A 1 184 ? 13.612 1.532 -4.452 1.00 92.00 184 ASN A N 1
ATOM 1433 C CA . ASN A 1 184 ? 13.812 2.223 -5.726 1.00 92.00 184 ASN A CA 1
ATOM 1434 C C . ASN A 1 184 ? 15.268 2.616 -6.000 1.00 92.00 184 ASN A C 1
ATOM 1436 O O . ASN A 1 184 ? 15.620 2.812 -7.157 1.00 92.00 184 ASN A O 1
ATOM 1440 N N . ALA A 1 185 ? 16.106 2.779 -4.979 1.00 90.94 185 ALA A N 1
ATOM 1441 C CA . ALA A 1 185 ? 17.520 3.090 -5.169 1.00 90.94 185 ALA A CA 1
ATOM 1442 C C . ALA A 1 185 ? 18.349 1.836 -5.481 1.00 90.94 185 ALA A C 1
ATOM 1444 O O . ALA A 1 185 ? 19.279 1.907 -6.278 1.00 90.94 185 ALA A O 1
ATOM 1445 N N . VAL A 1 186 ? 18.017 0.703 -4.852 1.00 92.44 186 VAL A N 1
ATOM 1446 C CA . VAL A 1 186 ? 18.815 -0.531 -4.922 1.00 92.44 186 VAL A CA 1
ATOM 1447 C C . VAL A 1 186 ? 18.268 -1.527 -5.942 1.00 92.44 186 VAL A C 1
ATOM 1449 O O . VAL A 1 186 ? 19.042 -2.097 -6.699 1.00 92.44 186 VAL A O 1
ATOM 1452 N N . LEU A 1 187 ? 16.952 -1.755 -5.965 1.00 91.75 187 LEU A N 1
ATOM 1453 C CA . LEU A 1 187 ? 16.330 -2.824 -6.762 1.00 91.75 187 LEU A CA 1
ATOM 1454 C C . LEU A 1 187 ? 15.818 -2.338 -8.119 1.00 91.75 187 LEU A C 1
ATOM 1456 O O . LEU A 1 187 ? 15.706 -3.126 -9.051 1.00 91.75 187 LEU A O 1
ATOM 1460 N N . ASN A 1 188 ? 15.508 -1.050 -8.236 1.00 91.44 188 ASN A N 1
ATOM 1461 C CA . ASN A 1 188 ? 15.056 -0.428 -9.478 1.00 91.44 188 ASN A CA 1
ATOM 1462 C C . ASN A 1 188 ? 15.856 0.859 -9.751 1.00 91.44 188 ASN A C 1
ATOM 1464 O O . ASN A 1 188 ? 15.257 1.932 -9.820 1.00 91.44 188 ASN A O 1
ATOM 1468 N N . PRO A 1 189 ? 17.198 0.797 -9.833 1.00 90.38 189 PRO A N 1
ATOM 1469 C CA . PRO A 1 189 ? 18.042 1.987 -9.879 1.00 90.38 189 PRO A CA 1
ATOM 1470 C C . PRO A 1 189 ? 17.740 2.860 -11.101 1.00 90.38 189 PRO A C 1
ATOM 1472 O O . PRO A 1 189 ? 17.270 2.385 -12.138 1.00 90.38 189 PRO A O 1
ATOM 1475 N N . ASN A 1 190 ? 18.033 4.156 -10.987 1.00 85.62 190 ASN A N 1
ATOM 1476 C CA . ASN A 1 190 ? 17.983 5.039 -12.149 1.00 85.62 190 ASN A CA 1
ATOM 1477 C C . ASN A 1 190 ? 19.101 4.677 -13.147 1.00 85.62 190 ASN A C 1
ATOM 1479 O O . ASN A 1 190 ? 20.160 4.203 -12.738 1.00 85.62 190 ASN A O 1
ATOM 1483 N N . CYS A 1 191 ? 18.878 4.919 -14.440 1.00 81.81 191 CYS A N 1
ATOM 1484 C CA . CYS A 1 191 ? 19.864 4.700 -15.497 1.00 81.81 191 CYS A CA 1
ATOM 1485 C C . CYS A 1 191 ? 20.485 6.038 -15.957 1.00 81.81 191 CYS A C 1
ATOM 1487 O O . CYS A 1 191 ? 20.055 6.586 -16.971 1.00 81.81 191 CYS A O 1
ATOM 1489 N N . PRO A 1 192 ? 21.516 6.573 -15.270 1.00 75.75 192 PRO A N 1
ATOM 1490 C CA . PRO A 1 192 ? 22.054 7.911 -15.554 1.00 75.75 192 PRO A CA 1
ATOM 1491 C C . PRO A 1 192 ? 22.685 8.052 -16.950 1.00 75.75 192 PRO A C 1
ATOM 1493 O O . PRO A 1 192 ? 22.928 9.158 -17.414 1.00 75.75 192 PRO A O 1
ATOM 1496 N N . SER A 1 193 ? 22.961 6.939 -17.638 1.00 71.62 193 SER A N 1
ATOM 1497 C CA . SER A 1 193 ? 23.474 6.927 -19.013 1.00 71.62 193 SER A CA 1
ATOM 1498 C C . SER A 1 193 ? 22.425 7.290 -20.071 1.00 71.62 193 SER A C 1
ATOM 1500 O O . SER A 1 193 ? 22.801 7.718 -21.163 1.00 71.62 193 SER A O 1
ATOM 1502 N N . CYS A 1 194 ? 21.138 7.118 -19.760 1.00 74.19 194 CYS A N 1
ATOM 1503 C CA . CYS A 1 194 ? 20.021 7.323 -20.688 1.00 74.19 194 CYS A CA 1
ATOM 1504 C C . CYS A 1 194 ? 18.901 8.210 -20.138 1.00 74.19 194 CYS A C 1
ATOM 1506 O O . CYS A 1 194 ? 18.050 8.648 -20.911 1.00 74.19 194 CYS A O 1
ATOM 1508 N N . ARG A 1 195 ? 18.845 8.399 -18.815 1.00 76.75 195 ARG A N 1
ATOM 1509 C CA . ARG A 1 195 ? 17.781 9.110 -18.111 1.00 76.75 195 ARG A CA 1
ATOM 1510 C C . ARG A 1 195 ? 18.390 10.146 -17.179 1.00 76.75 195 ARG A C 1
ATOM 1512 O O . ARG A 1 195 ? 19.200 9.805 -16.317 1.00 76.75 195 ARG A O 1
ATOM 1519 N N . ASP A 1 196 ? 17.970 11.395 -17.342 1.00 74.62 196 ASP A N 1
ATOM 1520 C CA . ASP A 1 196 ? 18.492 12.507 -16.554 1.00 74.62 196 ASP A CA 1
ATOM 1521 C C . ASP A 1 196 ? 18.126 12.360 -15.071 1.00 74.62 196 ASP A C 1
ATOM 1523 O O . ASP A 1 196 ? 16.999 12.015 -14.716 1.00 74.62 196 ASP A O 1
ATOM 1527 N N . GLU A 1 197 ? 19.070 12.660 -14.184 1.00 71.62 197 GLU A N 1
ATOM 1528 C CA . GLU A 1 197 ? 18.853 12.613 -12.737 1.00 71.62 197 GLU A CA 1
ATOM 1529 C C . GLU A 1 197 ? 18.048 13.811 -12.221 1.00 71.62 197 GLU A C 1
ATOM 1531 O O . GLU A 1 197 ? 17.409 13.707 -11.174 1.00 71.62 197 GLU A O 1
ATOM 1536 N N . ARG A 1 198 ? 18.078 14.953 -12.925 1.00 70.25 198 ARG A N 1
ATOM 1537 C CA . ARG A 1 198 ? 17.385 16.177 -12.488 1.00 70.25 198 ARG A CA 1
ATOM 1538 C C . ARG A 1 198 ? 15.944 16.233 -12.955 1.00 70.25 198 ARG A C 1
ATOM 1540 O O . ARG A 1 198 ? 15.061 16.530 -12.155 1.00 70.25 198 ARG A O 1
ATOM 1547 N N . THR A 1 199 ? 15.731 15.998 -14.243 1.00 70.75 199 THR A N 1
ATOM 1548 C CA . THR A 1 199 ? 14.404 16.089 -14.858 1.00 70.75 199 THR A CA 1
ATOM 1549 C C . THR A 1 199 ? 13.682 14.747 -14.881 1.00 70.75 199 THR A C 1
ATOM 1551 O O . THR A 1 199 ? 12.457 14.720 -14.901 1.00 70.75 199 THR A O 1
ATOM 1554 N N . GLY A 1 200 ? 14.416 13.631 -14.814 1.00 74.88 200 GLY A N 1
ATOM 1555 C CA . GLY A 1 200 ? 13.821 12.303 -14.876 1.00 74.88 200 GLY A CA 1
ATOM 1556 C C . GLY A 1 200 ? 13.330 11.921 -16.270 1.00 74.88 200 GLY A C 1
ATOM 1557 O O . GLY A 1 200 ? 12.584 10.950 -16.352 1.00 74.88 200 GLY A O 1
ATOM 1558 N N . HIS A 1 201 ? 13.741 12.625 -17.327 1.00 79.00 201 HIS A N 1
ATOM 1559 C CA . HIS A 1 201 ? 13.370 12.304 -18.705 1.00 79.00 201 HIS A CA 1
ATOM 1560 C C . HIS A 1 201 ? 14.432 11.455 -19.421 1.00 79.00 201 HIS A C 1
ATOM 1562 O O . HIS A 1 201 ? 15.637 11.600 -19.178 1.00 79.00 201 HIS A O 1
ATOM 1568 N N . PHE A 1 202 ? 13.984 10.566 -20.306 1.00 75.56 202 PHE A N 1
ATOM 1569 C CA . PHE A 1 202 ? 14.818 9.823 -21.246 1.00 75.56 202 PHE A CA 1
ATOM 1570 C C . PHE A 1 202 ? 15.317 10.724 -22.383 1.00 75.56 202 PHE A C 1
ATOM 1572 O O . PHE A 1 202 ? 14.749 11.772 -22.691 1.00 75.56 202 PHE A O 1
ATOM 1579 N N . CYS A 1 203 ? 16.407 10.312 -23.031 1.00 70.94 203 CYS A N 1
ATOM 1580 C CA . CYS A 1 203 ? 16.925 11.016 -24.201 1.00 70.94 203 CYS A CA 1
ATOM 1581 C C . CYS A 1 203 ? 15.955 10.912 -25.391 1.00 70.94 203 CYS A C 1
ATOM 1583 O O . CYS A 1 203 ? 15.625 9.809 -25.825 1.00 70.94 203 CYS A O 1
ATOM 1585 N N . SER A 1 204 ? 15.569 12.050 -25.966 1.00 67.00 204 SER A N 1
ATOM 1586 C CA . SER A 1 204 ? 14.611 12.131 -27.077 1.00 67.00 204 SER A CA 1
ATOM 1587 C C . SER A 1 204 ? 15.250 12.586 -28.396 1.00 67.00 204 SER A C 1
ATOM 1589 O O . SER A 1 204 ? 14.776 12.203 -29.467 1.00 67.00 204 SER A O 1
ATOM 1591 N N . GLU A 1 205 ? 16.342 13.360 -28.354 1.00 64.00 205 GLU A N 1
ATOM 1592 C CA . GLU A 1 205 ? 16.929 13.977 -29.547 1.00 64.00 205 GLU A CA 1
ATOM 1593 C C . GLU A 1 205 ? 18.125 13.182 -30.095 1.00 64.00 205 GLU A C 1
ATOM 1595 O O . GLU A 1 205 ? 19.073 12.866 -29.378 1.00 64.00 205 GLU A O 1
ATOM 1600 N N . LEU A 1 206 ? 18.116 12.894 -31.402 1.00 65.12 206 LEU A N 1
ATOM 1601 C CA . LEU A 1 206 ? 19.204 12.212 -32.112 1.00 65.12 206 LEU A CA 1
ATOM 1602 C C . LEU A 1 206 ? 20.160 13.218 -32.755 1.00 65.12 206 LEU A C 1
ATOM 1604 O O . LEU A 1 206 ? 19.871 13.790 -33.808 1.00 65.12 206 LEU A O 1
ATOM 1608 N N . VAL A 1 207 ? 21.352 13.358 -32.186 1.00 62.97 207 VAL A N 1
ATOM 1609 C CA . VAL A 1 207 ? 22.392 14.264 -32.683 1.00 62.97 207 VAL A CA 1
ATOM 1610 C C . VAL A 1 207 ? 23.425 13.499 -33.508 1.00 62.97 207 VAL A C 1
ATOM 1612 O O . VAL A 1 207 ? 23.891 12.429 -33.113 1.00 62.97 207 VAL A O 1
ATOM 1615 N N . ARG A 1 208 ? 23.825 14.061 -34.660 1.00 61.06 208 ARG A N 1
ATOM 1616 C CA . ARG A 1 208 ? 24.932 13.531 -35.472 1.00 61.06 208 ARG A CA 1
ATOM 1617 C C . ARG A 1 208 ? 26.289 14.008 -34.948 1.00 61.06 208 ARG A C 1
ATOM 1619 O O . ARG A 1 208 ? 26.571 15.202 -34.954 1.00 61.06 208 ARG A O 1
ATOM 1626 N N . LEU A 1 209 ? 27.159 13.078 -34.571 1.00 62.03 209 LEU A N 1
ATOM 1627 C CA . LEU A 1 209 ? 28.541 13.336 -34.177 1.00 62.03 209 LEU A CA 1
ATOM 1628 C C . LEU A 1 209 ? 29.417 13.554 -35.423 1.00 62.03 209 LEU A C 1
ATOM 1630 O O . LEU A 1 209 ? 29.908 12.602 -36.031 1.00 62.03 209 LEU A O 1
ATOM 1634 N N . ASN A 1 210 ? 29.635 14.812 -35.807 1.00 49.34 210 ASN A N 1
ATOM 1635 C CA . ASN A 1 210 ? 30.623 15.186 -36.825 1.00 49.34 210 ASN A CA 1
ATOM 1636 C C . ASN A 1 210 ? 32.018 15.330 -36.183 1.00 49.34 210 ASN A C 1
ATOM 1638 O O . ASN A 1 210 ? 32.451 16.441 -35.889 1.00 49.34 210 ASN A O 1
ATOM 1642 N N . GLY A 1 211 ? 32.730 14.222 -35.946 1.00 44.22 211 GLY A N 1
ATOM 1643 C CA . GLY A 1 211 ? 34.127 14.276 -35.489 1.00 44.22 211 GLY A CA 1
ATOM 1644 C C . GLY A 1 211 ? 34.709 12.937 -35.035 1.00 44.22 211 GLY A C 1
ATOM 1645 O O . GLY A 1 211 ? 34.024 12.126 -34.418 1.00 44.22 211 GLY A O 1
ATOM 1646 N N . THR A 1 212 ? 35.985 12.713 -35.357 1.00 37.88 212 THR A N 1
ATOM 1647 C CA . THR A 1 212 ? 36.803 11.557 -34.966 1.00 37.88 212 THR A CA 1
ATOM 1648 C C . THR A 1 212 ? 37.031 11.532 -33.454 1.00 37.88 212 THR A C 1
ATOM 1650 O O . THR A 1 212 ? 37.730 12.391 -32.919 1.00 37.88 212 THR A O 1
ATOM 1653 N N . PHE A 1 213 ? 36.473 10.535 -32.769 1.00 38.81 213 PHE A N 1
ATOM 1654 C CA . PHE A 1 213 ? 36.862 10.203 -31.400 1.00 38.81 213 PHE A CA 1
ATOM 1655 C C . PHE A 1 213 ? 38.180 9.413 -31.431 1.00 38.81 213 PHE A C 1
ATOM 1657 O O . PHE A 1 213 ? 38.191 8.230 -31.777 1.00 38.81 213 PHE A O 1
ATOM 1664 N N . ASP A 1 214 ? 39.284 10.057 -31.045 1.00 32.84 214 ASP A N 1
ATOM 1665 C CA . ASP A 1 214 ? 40.472 9.358 -30.548 1.00 32.84 214 ASP A CA 1
ATOM 1666 C C . ASP A 1 214 ? 40.112 8.731 -29.194 1.00 32.84 214 ASP A C 1
ATOM 1668 O O . ASP A 1 214 ? 40.055 9.403 -28.165 1.00 32.84 214 ASP A O 1
ATOM 1672 N N . GLY A 1 215 ? 39.790 7.438 -29.200 1.00 33.16 215 GLY A N 1
ATOM 1673 C CA . GLY A 1 215 ? 39.457 6.705 -27.981 1.00 33.16 215 GLY A CA 1
ATOM 1674 C C . GLY A 1 215 ? 38.666 5.431 -28.241 1.00 33.16 215 GLY A C 1
ATOM 1675 O O . GLY A 1 215 ? 37.444 5.421 -28.144 1.00 33.16 215 GLY A O 1
ATOM 1676 N N . CYS A 1 216 ? 39.393 4.350 -28.535 1.00 29.62 216 CYS A N 1
ATOM 1677 C CA . CYS A 1 216 ? 38.954 2.950 -28.517 1.00 29.62 216 CYS A CA 1
ATOM 1678 C C . CYS A 1 216 ? 37.649 2.630 -29.276 1.00 29.62 216 CYS A C 1
ATOM 1680 O O . CYS A 1 216 ? 36.601 2.372 -28.682 1.00 29.62 216 CYS A O 1
ATOM 1682 N N . SER A 1 217 ? 37.736 2.509 -30.600 1.00 28.89 217 SER A N 1
ATOM 1683 C CA . SER A 1 217 ? 36.882 1.578 -31.349 1.00 28.89 217 SER A CA 1
ATOM 1684 C C . SER A 1 217 ? 37.720 0.798 -32.363 1.00 28.89 217 SER A C 1
ATOM 1686 O O . SER A 1 217 ? 38.580 1.393 -33.016 1.00 28.89 217 SER A O 1
ATOM 1688 N N . PRO A 1 218 ? 37.522 -0.528 -32.488 1.00 28.44 218 PRO A N 1
ATOM 1689 C CA . PRO A 1 218 ? 38.144 -1.303 -33.550 1.00 28.44 218 PRO A CA 1
ATOM 1690 C C . PRO A 1 218 ? 37.619 -0.832 -34.921 1.00 28.44 218 PRO A C 1
ATOM 1692 O O . PRO A 1 218 ? 36.467 -0.401 -35.033 1.00 28.44 218 PRO A O 1
ATOM 1695 N N . PRO A 1 219 ? 38.454 -0.882 -35.971 1.00 30.25 219 PRO A N 1
ATOM 1696 C CA . PRO A 1 219 ? 38.130 -0.312 -37.272 1.00 30.25 219 PRO A CA 1
ATOM 1697 C C . PRO A 1 219 ? 37.070 -1.172 -37.971 1.00 30.25 219 PRO A C 1
ATOM 1699 O O . PRO A 1 219 ? 37.317 -2.338 -38.267 1.00 30.25 219 PRO A O 1
ATOM 1702 N N . GLY A 1 220 ? 35.888 -0.606 -38.242 1.00 33.84 220 GLY A N 1
ATOM 1703 C CA . GLY A 1 220 ? 34.885 -1.297 -39.061 1.00 33.84 220 GLY A CA 1
ATOM 1704 C C . GLY A 1 220 ? 33.428 -0.841 -38.976 1.00 33.84 220 GLY A C 1
ATOM 1705 O O . GLY A 1 220 ? 32.646 -1.293 -39.804 1.00 33.84 220 GLY A O 1
ATOM 1706 N N . LEU A 1 221 ? 33.029 0.040 -38.051 1.00 38.97 221 LEU A N 1
ATOM 1707 C CA . LEU A 1 221 ? 31.620 0.444 -37.921 1.00 38.97 221 LEU A CA 1
ATOM 1708 C C . LEU A 1 221 ? 31.497 1.964 -37.719 1.00 38.97 221 LEU A C 1
ATOM 1710 O O . LEU A 1 221 ? 31.690 2.481 -36.623 1.00 38.97 221 LEU A O 1
ATOM 1714 N N . GLY A 1 222 ? 31.210 2.695 -38.799 1.00 40.47 222 GLY A N 1
ATOM 1715 C CA . GLY A 1 222 ? 30.974 4.140 -38.764 1.00 40.47 222 GLY A CA 1
ATOM 1716 C C . GLY A 1 222 ? 29.631 4.479 -38.117 1.00 40.47 222 GLY A C 1
ATOM 1717 O O . GLY A 1 222 ? 28.614 4.519 -38.804 1.00 40.47 222 GLY A O 1
ATOM 1718 N N . ILE A 1 223 ? 29.617 4.731 -36.806 1.00 50.88 223 ILE A N 1
ATOM 1719 C CA . ILE A 1 223 ? 28.413 5.163 -36.083 1.00 50.88 223 ILE A CA 1
ATOM 1720 C C . ILE A 1 223 ? 28.590 6.620 -35.637 1.00 50.88 223 ILE A C 1
ATOM 1722 O O . ILE A 1 223 ? 29.453 6.928 -34.821 1.00 50.88 223 ILE A O 1
ATOM 1726 N N . HIS A 1 224 ? 27.754 7.505 -36.188 1.00 52.03 224 HIS A N 1
ATOM 1727 C CA . HIS A 1 224 ? 27.805 8.964 -36.038 1.00 52.03 224 HIS A CA 1
ATOM 1728 C C . HIS A 1 224 ? 26.594 9.532 -35.275 1.00 52.03 224 HIS A C 1
ATOM 1730 O O . HIS A 1 224 ? 26.248 10.680 -35.511 1.00 52.03 224 HIS A O 1
ATOM 1736 N N . HIS A 1 225 ? 25.906 8.792 -34.397 1.00 56.31 225 HIS A N 1
ATOM 1737 C CA . HIS A 1 225 ? 24.672 9.284 -33.752 1.00 56.31 225 HIS A CA 1
ATOM 1738 C C . HIS A 1 225 ? 24.648 9.023 -32.245 1.00 56.31 225 HIS A C 1
ATOM 1740 O O . HIS A 1 225 ? 24.980 7.921 -31.808 1.00 56.31 225 HIS A O 1
ATOM 1746 N N . ALA A 1 226 ? 24.242 10.032 -31.474 1.00 62.75 226 ALA A N 1
ATOM 1747 C CA . ALA A 1 226 ? 24.069 9.993 -30.023 1.00 62.75 226 ALA A CA 1
ATOM 1748 C C . ALA A 1 226 ? 22.679 10.519 -29.642 1.00 62.75 226 ALA A C 1
ATOM 1750 O O . ALA A 1 226 ? 22.164 11.415 -30.308 1.00 62.75 226 ALA A O 1
ATOM 1751 N N . CYS A 1 227 ? 22.094 9.970 -28.580 1.00 64.38 227 CYS A N 1
ATOM 1752 C CA . CYS A 1 227 ? 20.850 10.471 -28.000 1.00 64.38 227 CYS A CA 1
ATOM 1753 C C . CYS A 1 227 ? 21.156 11.483 -26.895 1.00 64.38 227 CYS A C 1
ATOM 1755 O O . CYS A 1 227 ? 21.979 11.186 -26.031 1.00 64.38 227 CYS A O 1
ATOM 1757 N N . VAL A 1 228 ? 20.509 12.647 -26.935 1.00 63.34 228 VAL A N 1
ATOM 1758 C CA . VAL A 1 228 ? 20.686 13.758 -25.987 1.00 63.34 228 VAL A CA 1
ATOM 1759 C C . VAL A 1 228 ? 19.320 14.139 -25.397 1.00 63.34 228 VAL A C 1
ATOM 1761 O O . VAL A 1 228 ? 18.284 13.940 -26.032 1.00 63.34 228 VAL A O 1
ATOM 1764 N N . GLY A 1 229 ? 19.304 14.618 -24.150 1.00 62.75 229 GLY A N 1
ATOM 1765 C CA . GLY A 1 229 ? 18.101 15.158 -23.501 1.00 62.75 229 GLY A CA 1
ATOM 1766 C C . GLY A 1 229 ? 17.877 16.649 -23.796 1.00 62.75 229 GLY A C 1
ATOM 1767 O O . GLY A 1 229 ? 18.816 17.351 -24.176 1.00 62.75 229 GLY A O 1
ATOM 1768 N N . ASP A 1 230 ? 16.657 17.134 -23.542 1.00 56.31 230 ASP A N 1
ATOM 1769 C CA . ASP A 1 230 ? 16.140 18.473 -23.907 1.00 56.31 230 ASP A CA 1
ATOM 1770 C C . ASP A 1 230 ? 16.986 19.684 -23.430 1.00 56.31 230 ASP A C 1
ATOM 1772 O O . ASP A 1 230 ? 16.851 20.784 -23.963 1.00 56.31 230 ASP A O 1
ATOM 1776 N N . GLU A 1 231 ? 17.914 19.516 -22.478 1.00 54.06 231 GLU A N 1
ATOM 1777 C CA . GLU A 1 231 ? 18.782 20.598 -21.967 1.00 54.06 231 GLU A CA 1
ATOM 1778 C C . GLU A 1 231 ? 20.246 20.577 -22.467 1.00 54.06 231 GLU A C 1
ATOM 1780 O O . GLU A 1 231 ? 21.083 21.304 -21.933 1.00 54.06 231 GLU A O 1
ATOM 1785 N N . HIS A 1 232 ? 20.614 19.779 -23.483 1.00 48.94 232 HIS A N 1
ATOM 1786 C CA . HIS A 1 232 ? 22.014 19.671 -23.963 1.00 48.94 232 HIS A CA 1
ATOM 1787 C C . HIS A 1 232 ? 23.039 19.320 -22.856 1.00 48.94 232 HIS A C 1
ATOM 1789 O O . HIS A 1 232 ? 24.240 19.570 -22.999 1.00 48.94 232 HIS A O 1
ATOM 1795 N N . SER A 1 233 ? 22.592 18.724 -21.744 1.00 41.19 233 SER A N 1
ATOM 1796 C CA . SER A 1 233 ? 23.471 18.199 -20.698 1.00 41.19 233 SER A CA 1
ATOM 1797 C C . SER A 1 233 ? 24.390 17.140 -21.312 1.00 41.19 233 SER A C 1
ATOM 1799 O O . SER A 1 233 ? 23.980 16.012 -21.583 1.00 41.19 233 SER A O 1
ATOM 1801 N N . GLY A 1 234 ? 25.649 17.515 -21.559 1.00 42.50 234 GLY A N 1
ATOM 1802 C CA . GLY A 1 234 ? 26.675 16.696 -22.218 1.00 42.50 234 GLY A CA 1
ATOM 1803 C C . GLY A 1 234 ? 27.133 15.458 -21.434 1.00 42.50 234 GLY A C 1
ATOM 1804 O O . GLY A 1 234 ? 28.239 14.976 -21.661 1.00 42.50 234 GLY A O 1
ATOM 1805 N N . SER A 1 235 ? 26.321 14.963 -20.498 1.00 37.88 235 SER A N 1
ATOM 1806 C CA . SER A 1 235 ? 26.609 13.798 -19.658 1.00 37.88 235 SER A CA 1
ATOM 1807 C C . SER A 1 235 ? 25.954 12.501 -20.149 1.00 37.88 235 SER A C 1
ATOM 1809 O O . SER A 1 235 ? 26.247 11.441 -19.600 1.00 37.88 235 SER A O 1
ATOM 1811 N N . MET A 1 236 ? 25.076 12.548 -21.153 1.00 48.66 236 MET A N 1
ATOM 1812 C CA . MET A 1 236 ? 24.302 11.377 -21.573 1.00 48.66 236 MET A CA 1
ATOM 1813 C C . MET A 1 236 ? 24.533 11.103 -23.055 1.00 48.66 236 MET A C 1
ATOM 1815 O O . MET A 1 236 ? 24.070 11.837 -23.918 1.00 48.66 236 MET A O 1
ATOM 1819 N N . VAL A 1 237 ? 25.310 10.059 -23.343 1.00 49.94 237 VAL A N 1
ATOM 1820 C CA . VAL A 1 237 ? 25.508 9.519 -24.692 1.00 49.94 237 VAL A CA 1
ATOM 1821 C C . VAL A 1 237 ? 25.122 8.050 -24.626 1.00 49.94 237 VAL A C 1
ATOM 1823 O O . VAL A 1 237 ? 25.957 7.188 -24.341 1.00 49.94 237 VAL A O 1
ATOM 1826 N N . ALA A 1 238 ? 23.853 7.743 -24.886 1.00 47.03 238 ALA A N 1
ATOM 1827 C CA . ALA A 1 238 ? 23.453 6.362 -25.121 1.00 47.03 238 ALA A CA 1
ATOM 1828 C C . ALA A 1 238 ? 24.030 5.920 -26.480 1.00 47.03 238 ALA A C 1
ATOM 1830 O O . ALA A 1 238 ? 23.614 6.401 -27.537 1.00 47.03 238 ALA A O 1
ATOM 1831 N N . ARG A 1 239 ? 25.048 5.045 -26.465 1.00 49.53 239 ARG A N 1
ATOM 1832 C CA . ARG A 1 239 ? 25.589 4.426 -27.688 1.00 49.53 239 ARG A CA 1
ATOM 1833 C C . ARG A 1 239 ? 24.570 3.438 -28.249 1.00 49.53 239 ARG A C 1
ATOM 1835 O O . ARG A 1 239 ? 24.056 2.587 -27.532 1.00 49.53 239 ARG A O 1
ATOM 1842 N N . ARG A 1 240 ? 24.325 3.538 -29.551 1.00 53.25 240 ARG A N 1
ATOM 1843 C CA . ARG A 1 240 ? 23.349 2.730 -30.282 1.00 53.25 240 ARG A CA 1
ATOM 1844 C C . ARG A 1 240 ? 23.816 1.290 -30.504 1.00 53.25 240 ARG A C 1
ATOM 1846 O O . ARG A 1 240 ? 24.959 1.085 -30.906 1.00 53.25 240 ARG A O 1
ATOM 1853 N N . TYR A 1 241 ? 22.896 0.332 -30.378 1.00 45.97 241 TYR A N 1
ATOM 1854 C CA . TYR A 1 241 ? 22.944 -0.942 -31.101 1.00 45.97 241 TYR A CA 1
ATOM 1855 C C . TYR A 1 241 ? 21.906 -0.898 -32.226 1.00 45.97 241 TYR A C 1
ATOM 1857 O O . TYR A 1 241 ? 20.757 -0.521 -32.011 1.00 45.97 241 TYR A O 1
ATOM 1865 N N . ALA A 1 242 ? 22.342 -1.206 -33.446 1.00 41.53 242 ALA A N 1
ATOM 1866 C CA . ALA A 1 242 ? 21.479 -1.285 -34.613 1.00 41.53 242 ALA A CA 1
ATOM 1867 C C . ALA A 1 242 ? 20.684 -2.594 -34.557 1.00 41.53 242 ALA A C 1
ATOM 1869 O O . ALA A 1 242 ? 21.174 -3.622 -35.018 1.00 41.53 242 ALA A O 1
ATOM 1870 N N . ASP A 1 243 ? 19.480 -2.559 -33.993 1.00 37.44 243 ASP A N 1
ATOM 1871 C CA . ASP A 1 243 ? 18.455 -3.524 -34.382 1.00 37.44 243 ASP A CA 1
ATOM 1872 C C . ASP A 1 243 ? 17.701 -2.953 -35.595 1.00 37.44 243 ASP A C 1
ATOM 1874 O O . ASP A 1 243 ? 17.556 -1.736 -35.720 1.00 37.44 243 ASP A O 1
ATOM 1878 N N . GLY A 1 244 ? 17.329 -3.808 -36.544 1.00 42.06 244 GLY A N 1
ATOM 1879 C CA . GLY A 1 244 ? 17.047 -3.511 -37.958 1.00 42.06 244 GLY A CA 1
ATOM 1880 C C . GLY A 1 244 ? 15.880 -2.566 -38.301 1.00 42.06 244 GLY A C 1
ATOM 1881 O O . GLY A 1 244 ? 15.424 -2.576 -39.443 1.00 42.06 244 GLY A O 1
ATOM 1882 N N . SER A 1 245 ? 15.407 -1.735 -37.375 1.00 40.66 245 SER A N 1
ATOM 1883 C CA . SER A 1 245 ? 14.313 -0.776 -37.540 1.00 40.66 245 SER A CA 1
ATOM 1884 C C . SER A 1 245 ? 14.706 0.617 -37.023 1.00 40.66 245 SER A C 1
ATOM 1886 O O . SER A 1 245 ? 14.467 0.958 -35.873 1.00 40.66 245 SER A O 1
ATOM 1888 N N . GLY A 1 246 ? 15.294 1.447 -37.889 1.00 50.50 246 GLY A N 1
ATOM 1889 C CA . GLY A 1 246 ? 15.342 2.905 -37.700 1.00 50.50 246 GLY A CA 1
ATOM 1890 C C . GLY A 1 246 ? 16.262 3.468 -36.597 1.00 50.50 246 GLY A C 1
ATOM 1891 O O . GLY A 1 246 ? 16.649 2.794 -35.654 1.00 50.50 246 GLY A O 1
ATOM 1892 N N . LEU A 1 247 ? 16.653 4.731 -36.809 1.00 57.19 247 LEU A N 1
ATOM 1893 C CA . LEU A 1 247 ? 16.997 5.851 -35.905 1.00 57.19 247 LEU A CA 1
ATOM 1894 C C . LEU A 1 247 ? 16.101 6.177 -34.681 1.00 57.19 247 LEU A C 1
ATOM 1896 O O . LEU A 1 247 ? 15.505 7.236 -34.742 1.00 57.19 247 LEU A O 1
ATOM 1900 N N . GLU A 1 248 ? 15.998 5.398 -33.602 1.00 64.00 248 GLU A N 1
ATOM 1901 C CA . GLU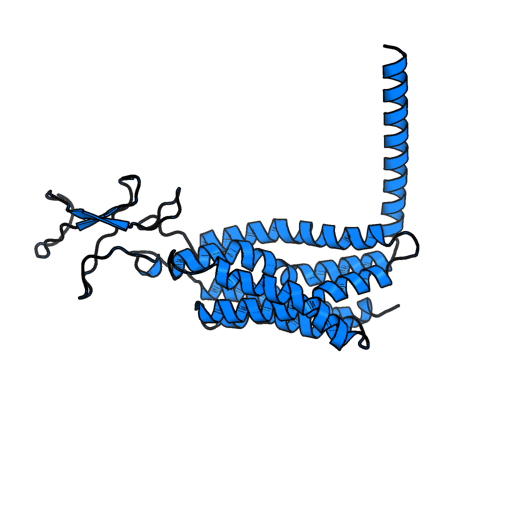 A 1 248 ? 15.287 5.759 -32.351 1.00 64.00 248 GLU A CA 1
ATOM 1902 C C . GLU A 1 248 ? 16.169 5.653 -31.084 1.00 64.00 248 GLU A C 1
ATOM 1904 O O . GLU A 1 248 ? 17.150 4.893 -31.066 1.00 64.00 248 GLU A O 1
ATOM 1909 N N . CYS A 1 249 ? 15.846 6.466 -30.069 1.00 69.25 249 CYS A N 1
ATOM 1910 C CA . CYS A 1 249 ? 16.508 6.556 -28.759 1.00 69.25 249 CYS A CA 1
ATOM 1911 C C . CYS A 1 249 ? 15.874 5.616 -27.719 1.00 69.25 249 CYS A C 1
ATOM 1913 O O . CYS A 1 249 ? 14.710 5.252 -27.879 1.00 69.25 249 CYS A O 1
ATOM 1915 N N . PRO A 1 250 ? 16.611 5.207 -26.664 1.00 73.94 250 PRO A N 1
ATOM 1916 C CA . PRO A 1 250 ? 16.072 4.304 -25.654 1.00 73.94 250 PRO A CA 1
ATOM 1917 C C . PRO A 1 250 ? 14.971 4.985 -24.839 1.00 73.94 250 PRO A C 1
ATOM 1919 O O . PRO A 1 250 ? 15.188 6.052 -24.269 1.00 73.94 250 PRO A O 1
ATOM 1922 N N . SER A 1 251 ? 13.814 4.335 -24.751 1.00 76.75 251 SER A N 1
ATOM 1923 C CA . SER A 1 251 ? 12.649 4.807 -23.989 1.00 76.75 251 SER A CA 1
ATOM 1924 C C . SER A 1 251 ? 12.503 4.127 -22.624 1.00 76.75 251 SER A C 1
ATOM 1926 O O . SER A 1 251 ? 11.595 4.449 -21.865 1.00 76.75 251 SER A O 1
ATOM 1928 N N . THR A 1 252 ? 13.379 3.167 -22.307 1.00 85.12 252 THR A N 1
ATOM 1929 C CA . THR A 1 252 ? 13.362 2.392 -21.057 1.00 85.12 252 THR A CA 1
ATOM 1930 C C . THR A 1 252 ? 14.780 2.167 -20.538 1.00 85.12 252 THR A C 1
ATOM 1932 O O . THR A 1 252 ? 15.733 2.084 -21.315 1.00 85.12 252 THR A O 1
ATOM 1935 N N . CYS A 1 253 ? 14.940 1.995 -19.221 1.00 83.50 253 CYS A N 1
ATOM 1936 C CA . CYS A 1 253 ? 16.243 1.670 -18.636 1.00 83.50 253 CYS A CA 1
ATOM 1937 C C . CYS A 1 253 ? 16.722 0.255 -19.007 1.00 83.50 253 CYS A C 1
ATOM 1939 O O . CYS A 1 253 ? 17.924 0.012 -19.022 1.00 83.50 253 CYS A O 1
ATOM 1941 N N . GLN A 1 254 ? 15.818 -0.660 -19.378 1.00 83.88 254 GLN A N 1
ATOM 1942 C CA . GLN A 1 254 ? 16.172 -2.013 -19.835 1.00 83.88 254 GLN A CA 1
ATOM 1943 C C . GLN A 1 254 ? 17.002 -2.010 -21.126 1.00 83.88 254 GLN A C 1
ATOM 1945 O O . GLN A 1 254 ? 17.815 -2.903 -21.347 1.00 83.88 254 GLN A O 1
ATOM 1950 N N . GLN A 1 255 ? 16.815 -0.998 -21.975 1.00 79.69 255 GLN A N 1
ATOM 1951 C CA . GLN A 1 255 ? 17.558 -0.834 -23.226 1.00 79.69 255 GLN A CA 1
ATOM 1952 C C . GLN A 1 255 ? 18.939 -0.191 -23.014 1.00 79.69 255 GLN A C 1
ATOM 1954 O O . GLN A 1 255 ? 19.716 -0.062 -23.962 1.00 79.69 255 GLN A O 1
ATOM 1959 N N . CYS A 1 256 ? 19.258 0.225 -21.786 1.00 77.00 256 CYS A N 1
ATOM 1960 C CA . CYS A 1 256 ? 20.469 0.972 -21.484 1.00 77.00 256 CYS A CA 1
ATOM 1961 C C . CYS A 1 256 ? 21.649 0.067 -21.132 1.00 77.00 256 CYS A C 1
ATOM 1963 O O . CYS A 1 256 ? 21.509 -0.886 -20.364 1.00 77.00 256 CYS A O 1
ATOM 1965 N N . PRO A 1 257 ? 22.852 0.376 -21.648 1.00 71.88 257 PRO A N 1
ATOM 1966 C CA . PRO A 1 257 ? 24.027 -0.439 -21.389 1.00 71.88 257 PRO A CA 1
ATOM 1967 C C . PRO A 1 257 ? 24.414 -0.370 -19.907 1.00 71.88 257 PRO A C 1
ATOM 1969 O O . PRO A 1 257 ? 24.593 0.717 -19.356 1.00 71.88 257 PRO A O 1
ATOM 1972 N N . GLY A 1 258 ? 24.586 -1.539 -19.284 1.00 76.75 258 GLY A N 1
ATOM 1973 C CA . GLY A 1 258 ? 25.038 -1.666 -17.895 1.00 76.75 258 GLY A CA 1
ATOM 1974 C C . GLY A 1 258 ? 23.969 -1.392 -16.835 1.00 76.75 258 GLY A C 1
ATOM 1975 O O . GLY A 1 258 ? 24.322 -1.249 -15.667 1.00 76.75 258 GLY A O 1
ATOM 1976 N N . TRP A 1 259 ? 22.690 -1.303 -17.216 1.00 82.50 259 TRP A N 1
ATOM 1977 C CA . TRP A 1 259 ? 21.595 -1.245 -16.253 1.00 82.50 259 TRP A CA 1
ATOM 1978 C C . TRP A 1 259 ? 21.161 -2.659 -15.852 1.00 82.50 259 TRP A C 1
ATOM 1980 O O . TRP A 1 259 ? 20.824 -3.481 -16.702 1.00 82.50 259 TRP A O 1
ATOM 1990 N N . GLU A 1 260 ? 21.152 -2.920 -14.549 1.00 85.56 260 GLU A N 1
ATOM 1991 C CA . GLU A 1 260 ? 20.615 -4.139 -13.948 1.00 85.56 260 GLU A CA 1
ATOM 1992 C C . GLU A 1 260 ? 19.606 -3.735 -12.869 1.00 85.56 260 GLU A C 1
ATOM 1994 O O . GLU A 1 260 ? 19.890 -2.882 -12.024 1.00 85.56 260 GLU A O 1
ATOM 1999 N N . GLY A 1 261 ? 18.411 -4.322 -12.917 1.00 85.12 261 GLY A N 1
ATOM 2000 C CA . GLY A 1 261 ? 17.335 -4.059 -11.969 1.00 85.12 261 GLY A CA 1
ATOM 2001 C C . GLY A 1 261 ? 16.565 -5.336 -11.654 1.00 85.12 261 GLY A C 1
ATOM 2002 O O . GLY A 1 261 ? 16.165 -6.075 -12.553 1.00 85.12 261 GLY A O 1
ATOM 2003 N N . ASP A 1 262 ? 16.314 -5.571 -10.370 1.00 90.81 262 ASP A N 1
ATOM 2004 C CA . ASP A 1 262 ? 15.642 -6.760 -9.851 1.00 90.81 262 ASP A CA 1
ATOM 2005 C C . ASP A 1 262 ? 14.196 -6.445 -9.448 1.00 90.81 262 ASP A C 1
ATOM 2007 O O . ASP A 1 262 ? 13.804 -6.485 -8.275 1.00 90.81 262 ASP A O 1
ATOM 2011 N N . ALA A 1 263 ? 13.359 -6.175 -10.452 1.00 89.88 263 ALA A N 1
ATOM 2012 C CA . ALA A 1 263 ? 11.934 -5.905 -10.256 1.00 89.88 263 ALA A CA 1
ATOM 2013 C C . ALA A 1 263 ? 11.212 -7.033 -9.494 1.00 89.88 263 ALA A C 1
ATOM 2015 O O . ALA A 1 263 ? 10.381 -6.774 -8.624 1.00 89.88 263 ALA A O 1
ATOM 2016 N N . LYS A 1 264 ? 11.555 -8.298 -9.776 1.00 92.06 264 LYS A N 1
ATOM 2017 C CA . LYS A 1 264 ? 10.940 -9.461 -9.113 1.00 92.06 264 LYS A CA 1
ATOM 2018 C C . LYS A 1 264 ? 11.233 -9.499 -7.616 1.00 92.06 264 LYS A C 1
ATOM 2020 O O . LYS A 1 264 ? 10.335 -9.781 -6.823 1.00 92.06 264 LYS A O 1
ATOM 2025 N N . LEU A 1 265 ? 12.469 -9.194 -7.214 1.00 93.31 265 LEU A N 1
ATOM 2026 C CA . LEU A 1 265 ? 12.854 -9.175 -5.803 1.00 93.31 265 LEU A CA 1
ATOM 2027 C C . LEU A 1 265 ? 12.113 -8.063 -5.054 1.00 93.31 265 LEU A C 1
ATOM 2029 O O . LEU A 1 265 ? 11.592 -8.301 -3.965 1.00 93.31 265 LEU A O 1
ATOM 2033 N N . MET A 1 266 ? 11.996 -6.884 -5.669 1.00 94.19 266 MET A N 1
ATOM 2034 C CA . MET A 1 266 ? 11.255 -5.749 -5.118 1.00 94.19 266 MET A CA 1
ATOM 2035 C C . MET A 1 266 ? 9.803 -6.118 -4.793 1.00 94.19 266 MET A C 1
ATOM 2037 O O . MET A 1 266 ? 9.366 -5.979 -3.650 1.00 94.19 266 MET A O 1
ATOM 2041 N N . TRP A 1 267 ? 9.070 -6.672 -5.762 1.00 95.44 267 TRP A N 1
ATOM 2042 C CA . TRP A 1 267 ? 7.671 -7.058 -5.558 1.00 95.44 267 TRP A CA 1
ATOM 2043 C C . TRP A 1 267 ? 7.508 -8.277 -4.643 1.00 95.44 267 TRP A C 1
ATOM 2045 O O . TRP A 1 267 ? 6.523 -8.370 -3.910 1.00 95.44 267 TRP A O 1
ATOM 2055 N N . THR A 1 268 ? 8.502 -9.168 -4.588 1.00 95.69 268 THR A N 1
ATOM 2056 C CA . THR A 1 268 ? 8.525 -10.278 -3.620 1.00 95.69 268 THR A CA 1
ATOM 2057 C C . THR A 1 268 ? 8.658 -9.771 -2.180 1.00 95.69 268 THR A C 1
ATOM 2059 O O . THR A 1 268 ? 7.980 -10.279 -1.288 1.00 95.69 268 THR A O 1
ATOM 2062 N N . ILE A 1 269 ? 9.472 -8.739 -1.929 1.00 94.94 269 ILE A N 1
ATOM 2063 C CA . ILE A 1 269 ? 9.580 -8.106 -0.601 1.00 94.94 269 ILE A CA 1
ATOM 2064 C C . ILE A 1 269 ? 8.243 -7.469 -0.198 1.00 94.94 269 ILE A C 1
ATOM 2066 O O . ILE A 1 269 ? 7.785 -7.647 0.938 1.00 94.94 269 ILE A O 1
ATOM 2070 N N . VAL A 1 270 ? 7.583 -6.772 -1.129 1.00 95.50 270 VAL A N 1
ATOM 2071 C CA . VAL A 1 270 ? 6.248 -6.194 -0.902 1.00 95.50 270 VAL A CA 1
ATOM 2072 C C . VAL A 1 270 ? 5.234 -7.296 -0.574 1.00 95.50 270 VAL A C 1
ATOM 2074 O O . VAL A 1 270 ? 4.516 -7.185 0.419 1.00 95.50 270 VAL A O 1
ATOM 2077 N N . LEU A 1 271 ? 5.224 -8.403 -1.320 1.00 96.44 271 LEU A N 1
ATOM 2078 C CA . LEU A 1 271 ? 4.348 -9.549 -1.059 1.00 96.44 271 LEU A CA 1
ATOM 2079 C C . LEU A 1 271 ? 4.580 -10.161 0.332 1.00 96.44 271 LEU A C 1
ATOM 2081 O O . LEU A 1 271 ? 3.639 -10.311 1.112 1.00 96.44 271 LEU A O 1
ATOM 2085 N N . LEU A 1 272 ? 5.829 -10.499 0.664 1.00 95.44 272 LEU A N 1
ATOM 2086 C CA . LEU A 1 272 ? 6.167 -11.160 1.929 1.00 95.44 272 LEU A CA 1
ATOM 2087 C C . LEU A 1 272 ? 5.858 -10.277 3.140 1.00 95.44 272 LEU A C 1
ATOM 2089 O O . LEU A 1 272 ? 5.301 -10.758 4.129 1.00 95.44 272 LEU A O 1
ATOM 2093 N N . SER A 1 273 ? 6.177 -8.982 3.055 1.00 94.19 273 SER A N 1
ATOM 2094 C CA . SER A 1 273 ? 5.824 -8.033 4.113 1.00 94.19 273 SER A CA 1
ATOM 2095 C C . SER A 1 273 ? 4.306 -7.910 4.259 1.00 94.19 273 SER A C 1
ATOM 2097 O O . SER A 1 273 ? 3.801 -7.972 5.378 1.00 94.19 273 SER A O 1
ATOM 2099 N N . SER A 1 274 ? 3.562 -7.858 3.154 1.00 95.31 274 SER A N 1
ATOM 2100 C CA . SER A 1 274 ? 2.102 -7.728 3.173 1.00 95.31 274 SER A CA 1
ATOM 2101 C C . SER A 1 274 ? 1.390 -8.943 3.773 1.00 95.31 274 SER A C 1
ATOM 2103 O O . SER A 1 274 ? 0.439 -8.766 4.532 1.00 95.31 274 SER A O 1
ATOM 2105 N N . ILE A 1 275 ? 1.860 -10.168 3.500 1.00 96.50 275 ILE A N 1
ATOM 2106 C CA . ILE A 1 275 ? 1.293 -11.417 4.055 1.00 96.50 275 ILE A CA 1
ATOM 2107 C C . ILE A 1 275 ? 1.452 -11.495 5.580 1.00 96.50 275 ILE A C 1
ATOM 2109 O O . ILE A 1 275 ? 0.630 -12.116 6.257 1.00 96.50 275 ILE A O 1
ATOM 2113 N N . SER A 1 276 ? 2.464 -10.838 6.154 1.00 94.75 276 SER A N 1
ATOM 2114 C CA . SER A 1 276 ? 2.664 -10.850 7.608 1.00 94.75 276 SER A CA 1
ATOM 2115 C C . SER A 1 276 ? 1.463 -10.268 8.372 1.00 94.75 276 SER A C 1
ATOM 2117 O O . SER A 1 276 ? 1.083 -10.805 9.412 1.00 94.75 276 SER A O 1
ATOM 2119 N N . SER A 1 277 ? 0.794 -9.247 7.826 1.0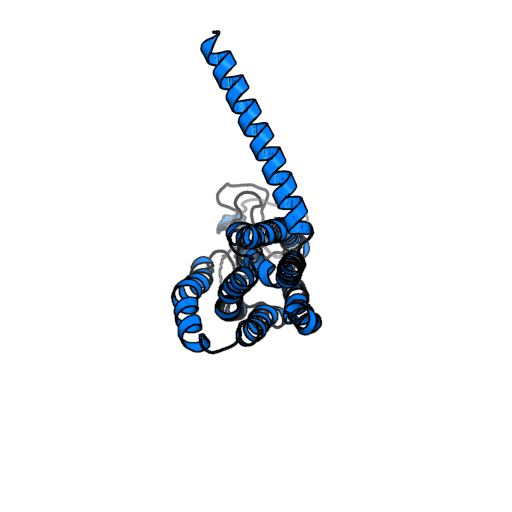0 94.88 277 SER A N 1
ATOM 2120 C CA . SER A 1 277 ? -0.362 -8.593 8.447 1.00 94.88 277 SER A CA 1
ATOM 2121 C C . SER A 1 277 ? -1.567 -9.519 8.675 1.00 94.88 277 SER A C 1
ATOM 2123 O O . SER A 1 277 ? -1.968 -9.672 9.833 1.00 94.88 277 SER A O 1
ATOM 2125 N N . PRO A 1 278 ? -2.171 -10.156 7.649 1.00 95.81 278 PRO A N 1
ATOM 2126 C CA . PRO A 1 278 ? -3.304 -11.055 7.863 1.00 95.81 278 PRO A CA 1
ATOM 2127 C C . PRO A 1 278 ? -2.933 -12.247 8.751 1.00 95.81 278 PRO A C 1
ATOM 2129 O O . PRO A 1 278 ? -3.749 -12.647 9.579 1.00 95.81 278 PRO A O 1
ATOM 2132 N N . VAL A 1 279 ? -1.699 -12.75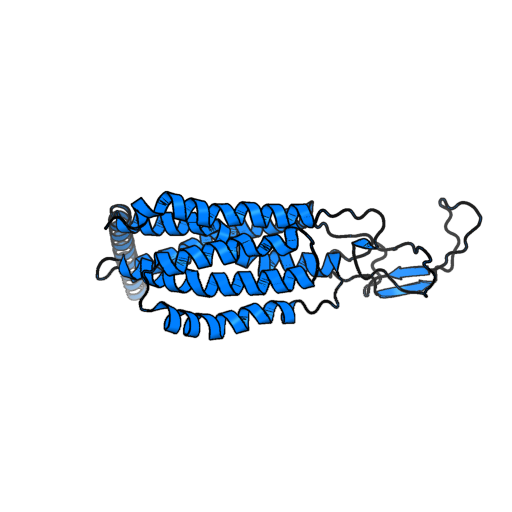9 8.664 1.00 95.75 279 VAL A N 1
ATOM 2133 C CA . VAL A 1 279 ? -1.211 -13.822 9.558 1.00 95.75 279 VAL A CA 1
ATOM 2134 C C . VAL A 1 279 ? -1.193 -13.349 11.015 1.00 95.75 279 VAL A C 1
ATOM 2136 O O . VAL A 1 279 ? -1.735 -14.028 11.887 1.00 95.75 279 VAL A O 1
ATOM 2139 N N . MET A 1 280 ? -0.636 -12.166 11.295 1.00 94.62 280 MET A N 1
ATOM 2140 C CA . MET A 1 280 ? -0.614 -11.584 12.643 1.00 94.62 280 MET A CA 1
ATOM 2141 C C . MET A 1 280 ? -2.021 -11.349 13.195 1.00 94.62 280 MET A C 1
ATOM 2143 O O . MET A 1 280 ? -2.288 -11.678 14.355 1.00 94.62 280 MET A O 1
ATOM 2147 N N . VAL A 1 281 ? -2.932 -10.824 12.368 1.00 94.44 281 VAL A N 1
ATOM 2148 C CA . VAL A 1 281 ? -4.335 -10.628 12.756 1.00 94.44 281 VAL A CA 1
ATOM 2149 C C . VAL A 1 281 ? -4.984 -11.969 13.069 1.00 94.44 281 VAL A C 1
ATOM 2151 O O . VAL A 1 281 ? -5.594 -12.099 14.125 1.00 94.44 281 VAL A O 1
ATOM 2154 N N . GLN A 1 282 ? -4.795 -12.979 12.215 1.00 93.81 282 GLN A N 1
ATOM 2155 C CA . GLN A 1 282 ? -5.372 -14.311 12.382 1.00 93.81 282 GLN A CA 1
ATOM 2156 C C . GLN A 1 282 ? -4.904 -14.995 13.672 1.00 93.81 282 GLN A C 1
ATOM 2158 O O . GLN A 1 282 ? -5.725 -15.529 14.419 1.00 93.81 282 GLN A O 1
ATOM 2163 N N . LEU A 1 283 ? -3.607 -14.918 13.982 1.00 93.69 283 LEU A N 1
ATOM 2164 C CA . LEU A 1 283 ? -3.046 -15.421 15.242 1.00 93.69 283 LEU A CA 1
ATOM 2165 C C . LEU A 1 283 ? -3.582 -14.658 16.462 1.00 93.69 283 LEU A C 1
ATOM 2167 O O . LEU A 1 283 ? -3.755 -15.234 17.535 1.00 93.69 283 LEU A O 1
ATOM 2171 N N . SER A 1 284 ? -3.881 -13.371 16.290 1.00 92.62 284 SER A N 1
ATOM 2172 C CA . SER A 1 284 ? -4.371 -12.488 17.353 1.00 92.62 284 SER A CA 1
ATOM 2173 C C . SER A 1 284 ? -5.896 -12.470 17.488 1.00 92.62 284 SER A C 1
ATOM 2175 O O . SER A 1 284 ? -6.406 -11.797 18.382 1.00 92.62 284 SER A O 1
ATOM 2177 N N . LEU A 1 285 ? -6.643 -13.200 16.647 1.00 90.62 285 LEU A N 1
ATOM 2178 C CA . LEU A 1 285 ? -8.111 -13.121 16.598 1.00 90.62 285 LEU A CA 1
ATOM 2179 C C . LEU A 1 285 ? -8.769 -13.390 17.945 1.00 90.62 285 LEU A C 1
ATOM 2181 O O . LEU A 1 285 ? -9.722 -12.702 18.294 1.00 90.62 285 LEU A O 1
ATOM 2185 N N . LYS A 1 286 ? -8.258 -14.360 18.710 1.00 89.12 286 LYS A N 1
ATOM 2186 C CA . LYS A 1 286 ? -8.797 -14.678 20.037 1.00 89.12 286 LYS A CA 1
ATOM 2187 C C . LYS A 1 286 ? -8.717 -13.460 20.962 1.00 89.12 286 LYS A C 1
ATOM 2189 O O . LYS A 1 286 ? -9.734 -13.003 21.458 1.00 89.12 286 LYS A O 1
ATOM 2194 N N . TYR A 1 287 ? -7.533 -12.860 21.071 1.00 89.25 287 TYR A N 1
ATOM 2195 C CA . TYR A 1 287 ? -7.310 -11.649 21.865 1.00 89.25 287 TYR A CA 1
ATOM 2196 C C . TYR A 1 287 ? -8.133 -10.446 21.373 1.00 89.25 287 TYR A C 1
ATOM 2198 O O . TYR A 1 287 ? -8.592 -9.620 22.161 1.00 89.25 287 TYR A O 1
ATOM 2206 N N . LEU A 1 288 ? -8.323 -10.332 20.058 1.00 88.12 288 LEU A N 1
ATOM 2207 C CA . LEU A 1 288 ? -9.073 -9.236 19.454 1.00 88.12 288 LEU A CA 1
ATOM 2208 C C . LEU A 1 288 ? -10.590 -9.389 19.606 1.00 88.12 288 LEU A C 1
ATOM 2210 O O . LEU A 1 288 ? -11.276 -8.370 19.669 1.00 88.12 288 LEU A O 1
ATOM 2214 N N . ARG A 1 289 ? -11.108 -10.616 19.695 1.00 85.75 289 ARG A N 1
ATOM 2215 C CA . ARG A 1 289 ? -12.531 -10.905 19.926 1.00 85.75 289 ARG A CA 1
ATOM 2216 C C . ARG A 1 289 ? -12.908 -10.977 21.402 1.00 85.75 289 ARG A C 1
ATOM 2218 O O . ARG A 1 289 ? -14.072 -10.750 21.708 1.00 85.75 289 ARG A O 1
ATOM 2225 N N . ASP A 1 290 ? -11.956 -11.253 22.293 1.00 74.50 290 ASP A N 1
ATOM 2226 C CA . ASP A 1 290 ? -12.205 -11.316 23.734 1.00 74.50 290 ASP A CA 1
ATOM 2227 C C . ASP A 1 290 ? -12.758 -9.965 24.235 1.00 74.50 290 ASP A C 1
ATOM 2229 O O . ASP A 1 290 ? -12.067 -8.942 24.216 1.00 74.50 290 ASP A O 1
ATOM 2233 N N . SER A 1 291 ? -14.040 -9.972 24.613 1.00 56.97 291 SER A N 1
ATOM 2234 C CA . SER A 1 291 ? -14.824 -8.835 25.115 1.00 56.97 291 SER A CA 1
ATOM 2235 C C . SER A 1 291 ? -14.432 -8.457 26.536 1.00 56.97 291 SER A C 1
ATOM 2237 O O . SER A 1 291 ? -14.550 -9.344 27.415 1.00 56.97 291 SER A O 1
#